Protein AF-A0A9D7N215-F1 (afdb_monomer)

Solvent-accessible surface area (backbone atoms only — not comparable to full-atom values): 15806 Å² total; per-residue (Å²): 91,61,71,66,62,48,63,51,68,64,82,89,88,63,66,49,68,76,40,53,44,75,62,45,45,44,68,99,59,4,58,21,45,31,43,17,38,24,50,20,43,46,44,44,84,49,88,86,60,74,68,81,84,36,25,45,40,53,56,34,46,49,20,70,30,60,50,66,66,48,17,76,64,36,67,49,45,64,68,40,67,54,65,39,75,81,64,33,51,72,66,51,25,53,41,12,25,51,48,51,50,54,35,23,62,38,93,95,48,71,68,85,64,41,74,56,85,84,77,49,46,36,60,46,34,56,32,28,69,73,54,74,35,67,71,54,36,55,37,56,58,56,52,47,55,53,50,60,63,65,66,55,83,81,62,57,64,45,82,46,70,39,60,45,71,79,88,71,67,81,54,67,72,55,49,46,70,70,34,74,64,36,42,81,77,43,79,47,73,56,97,78,33,29,38,37,36,31,34,35,70,92,54,89,31,34,38,38,39,38,33,27,68,68,29,29,83,48,24,67,70,41,9,44,49,43,23,33,52,49,44,56,48,49,53,50,43,52,29,39,35,54,46,51,30,74,72,35,75,87,44,68,77,54,88,70,43,76,70,54,31,52,52,36,53,63,64,42,44,67,50,31,61,78,68,71,51,63,62,65,50,72,40,78,70,132

Nearest PDB structures (foldseek):
  5w0b-assembly4_A  TM=3.104E-01  e=9.357E-02  Homo sapiens
  5w0o-assembly2_B  TM=4.212E-01  e=4.187E-01  Homo sapiens
  5z4m-assembly1_A  TM=4.130E-01  e=3.037E-01  Drosophila melanogaster
  5w0o-assembly1_A  TM=3.714E-01  e=2.729E-01  Homo sapiens
  5w0b-assembly4_B  TM=3.611E-01  e=2.729E-01  Homo sapiens

Sequence (286 aa):
MPAAWKRAFEGASRALIVADSKLVFRGPRGAARGEAAALAALCCGSPEGPLLGLDAAGALRRAGIEPAELAAGAPWYAELAARIPRFATRAELDAARAELEAGAGSPGLRWVGASARCVPERAFNAALERCQNKADAAWESVGGLVAETLVDPEPQRFEIRIDRQGGRRFYGERFEALLPGWELLRAREVGGRSEYLLRERASEREARIRLEPRAEAASFPVALASLVAKYLRELAMDTFNAWFGRLAPTVRPTAGYPEDGRRWLGEIAPALREREISLEKLVRQR

Mean predicted aligned error: 5.59 Å

Foldseek 3Di:
DPPLLCVLPDDDDALQDFFQLVVQLDDDQSLQNLQLLLLLQLPQPDPPDDLVFDFLQNLQVSQVHHLVVLCVLPVLSVCSGHRPPPRHDPVSNVRNNVSVCSSQPPPPHHRPHHHADDQALLNLQVLCVVVVDNQRSVVVRVLVVVLVVVVDPPALEAEAEEAAPDDDQDCQVVCCVSCVQKDFPDWDGPPQKIWTWIAGNVDRRIYIYIYHHSCSNVDRVRSSNSSNVVSSVVSSQVSNQVSLCVLPVPQDGAPCDPVRVVSSCVRSVVSCVVVVPDCSSPDRDD

pLDDT: mean 88.49, std 10.39, range [41.31, 98.19]

Secondary structure (DSSP, 8-state):
--HHHHHHT-SSS-SS--S-HHHHT-STTHHHHHHHHHHHHHHTT-TT--STT-BHHHHHHHTT--HHHHHHH-GGGTT---BS-SSS-HHHHHHHHHHHHHHHTSTT------------HHHHHHHHHHHSSHHHHHHHHHHHHHHHHHT-SS-SEEEEEEEPPTT----HHHHHHH-TTEEEEEEEEETTEEEEEEEETTSS-EEEEEEETTGGGT-HHHHHHHHHHHHHHHHHHHHHHHHHHHH-TTSPP----HHHHHHHHHHHHHHHHHTT--GGGTS---

Structure (mmCIF, N/CA/C/O backbone):
data_AF-A0A9D7N215-F1
#
_entry.id   AF-A0A9D7N215-F1
#
loop_
_atom_site.group_PDB
_atom_site.id
_atom_site.type_symbol
_atom_site.label_atom_id
_atom_site.label_alt_id
_atom_site.label_comp_id
_atom_site.label_asym_id
_atom_site.label_entity_id
_atom_site.label_seq_id
_atom_site.pdbx_PDB_ins_code
_atom_site.Cartn_x
_atom_site.Cartn_y
_atom_site.Cartn_z
_atom_site.occupancy
_atom_site.B_iso_or_equiv
_atom_site.auth_seq_id
_atom_site.auth_comp_id
_atom_site.auth_asym_id
_atom_site.auth_atom_id
_atom_site.pdbx_PDB_model_num
ATOM 1 N N . MET A 1 1 ? -5.759 14.245 14.400 1.00 52.09 1 MET A N 1
ATOM 2 C CA . MET A 1 1 ? -4.836 13.322 15.087 1.00 52.09 1 MET A CA 1
ATOM 3 C C . MET A 1 1 ? -5.285 13.172 16.536 1.00 52.09 1 MET A C 1
ATOM 5 O O . MET A 1 1 ? -5.600 14.207 17.118 1.00 52.09 1 MET A O 1
ATOM 9 N N . PRO A 1 2 ? -5.395 11.955 17.110 1.00 56.91 2 PRO A N 1
ATOM 10 C CA . PRO A 1 2 ? -5.665 11.800 18.543 1.00 56.91 2 PRO A CA 1
ATOM 11 C C . PRO A 1 2 ? -4.636 12.583 19.368 1.00 56.91 2 PRO A C 1
ATOM 13 O O . PRO A 1 2 ? -3.472 12.666 18.973 1.00 56.91 2 PRO A O 1
ATOM 16 N N . ALA A 1 3 ? -5.052 13.168 20.495 1.00 56.47 3 ALA A N 1
ATOM 17 C CA . ALA A 1 3 ? -4.185 1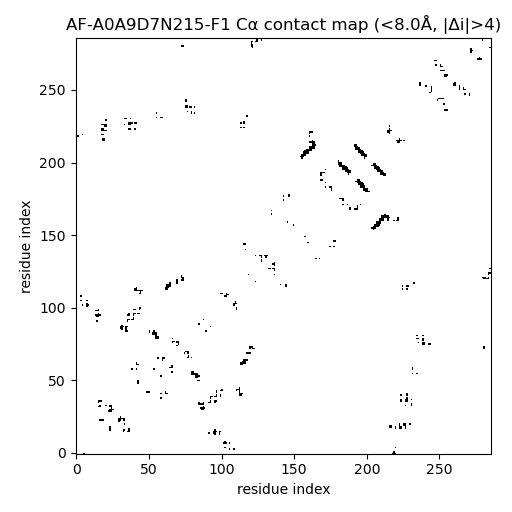4.032 21.303 1.00 56.47 3 ALA A CA 1
ATOM 18 C C . ALA A 1 3 ? -2.892 13.325 21.754 1.00 56.47 3 ALA A C 1
ATOM 20 O O . ALA A 1 3 ? -1.857 13.975 21.846 1.00 56.47 3 ALA A O 1
ATOM 21 N N . ALA A 1 4 ? -2.947 12.004 21.962 1.00 55.94 4 ALA A N 1
ATOM 22 C CA . ALA A 1 4 ? -1.793 11.177 22.306 1.00 55.94 4 ALA A CA 1
ATOM 23 C C . ALA A 1 4 ? -0.700 11.215 21.224 1.00 55.94 4 ALA A C 1
ATOM 25 O O . ALA A 1 4 ? 0.429 11.578 21.524 1.00 55.94 4 ALA A O 1
ATOM 26 N N . TRP A 1 5 ? -1.044 10.963 19.955 1.00 60.56 5 TRP A N 1
ATOM 27 C CA . TRP A 1 5 ? -0.092 11.021 18.835 1.00 60.56 5 TRP A CA 1
ATOM 28 C C . TRP A 1 5 ? 0.457 12.429 18.600 1.00 60.56 5 TRP A C 1
ATOM 30 O O . TRP A 1 5 ? 1.621 12.592 18.259 1.00 60.56 5 TRP A O 1
ATOM 40 N N . LYS A 1 6 ? -0.369 13.462 18.810 1.00 60.09 6 LYS A N 1
ATOM 41 C CA . LYS A 1 6 ? 0.087 14.850 18.683 1.00 60.09 6 LYS A CA 1
ATOM 42 C C . LYS A 1 6 ? 1.169 15.187 19.709 1.00 60.09 6 LYS A C 1
ATOM 44 O O . LYS A 1 6 ? 2.188 15.739 19.329 1.00 60.09 6 LYS A O 1
ATOM 49 N N . ARG A 1 7 ? 0.963 14.804 20.972 1.00 55.69 7 ARG A N 1
ATOM 50 C CA . ARG A 1 7 ? 1.928 15.038 22.057 1.00 55.69 7 ARG A CA 1
ATOM 51 C C . ARG A 1 7 ? 3.173 14.160 21.937 1.00 55.69 7 ARG A C 1
ATOM 53 O O . ARG A 1 7 ? 4.270 14.655 22.142 1.00 55.69 7 ARG A O 1
ATOM 60 N N . ALA A 1 8 ? 2.998 12.881 21.597 1.00 56.53 8 ALA A N 1
ATOM 61 C CA . ALA A 1 8 ? 4.098 11.924 21.453 1.00 56.53 8 ALA A CA 1
ATOM 62 C C . ALA A 1 8 ? 5.069 12.318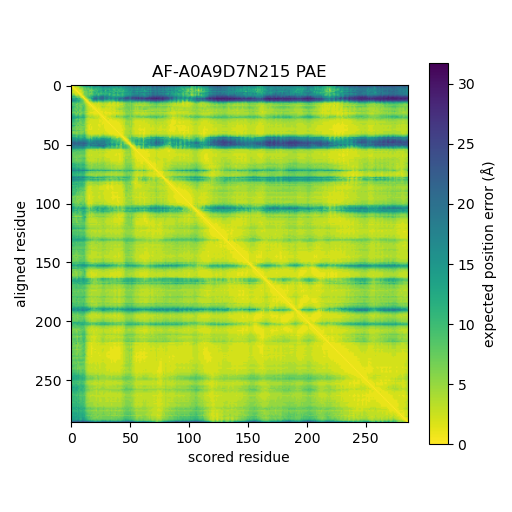 20.330 1.00 56.53 8 ALA A C 1
ATOM 64 O O . ALA A 1 8 ? 6.253 12.011 20.388 1.00 56.53 8 ALA A O 1
ATOM 65 N N . PHE A 1 9 ? 4.562 13.032 19.325 1.00 62.69 9 PHE A N 1
ATOM 66 C CA . PHE A 1 9 ? 5.317 13.499 18.178 1.00 62.69 9 PHE A CA 1
ATOM 67 C C . PHE A 1 9 ? 5.106 15.017 18.023 1.00 62.69 9 PHE A C 1
ATOM 69 O O . PHE A 1 9 ? 4.577 15.457 17.002 1.00 62.69 9 PHE A O 1
ATOM 76 N N . GLU A 1 10 ? 5.507 15.833 19.009 1.00 50.62 10 GLU A N 1
ATOM 77 C CA . GLU A 1 10 ? 5.623 17.311 18.965 1.00 50.62 10 GLU A CA 1
ATOM 78 C C . GLU A 1 10 ? 7.079 17.732 19.295 1.00 50.62 10 GLU A C 1
ATOM 80 O O . GLU A 1 10 ? 7.655 17.215 20.242 1.00 50.62 10 GLU A O 1
ATOM 85 N N . GLY A 1 11 ? 7.716 18.613 18.494 1.00 49.28 11 GLY A N 1
ATOM 86 C CA . GLY A 1 11 ? 9.142 18.995 18.650 1.00 49.28 11 GLY A CA 1
ATOM 87 C C . GLY A 1 11 ? 9.897 19.266 17.331 1.00 49.28 11 GLY A C 1
ATOM 88 O O . GLY A 1 11 ? 9.534 18.701 16.294 1.00 49.28 11 GLY A O 1
ATOM 89 N N . ALA A 1 12 ? 10.911 20.148 17.366 1.00 41.31 12 ALA A N 1
ATOM 90 C CA . ALA A 1 12 ? 11.733 20.570 16.223 1.00 41.31 12 ALA A CA 1
ATOM 91 C C . ALA A 1 12 ? 13.053 19.773 16.149 1.00 41.31 12 ALA A C 1
ATOM 93 O O . ALA A 1 12 ? 13.806 19.735 17.114 1.00 41.31 12 ALA A O 1
ATOM 94 N N . SER A 1 13 ? 13.318 19.194 14.972 1.00 51.91 13 SER A N 1
ATOM 95 C CA . SER A 1 13 ? 14.320 18.156 14.659 1.00 51.91 13 SER A CA 1
ATOM 96 C C . SER A 1 13 ? 13.898 16.742 15.066 1.00 51.91 13 SER A C 1
ATOM 98 O O . SER A 1 13 ? 14.164 16.290 16.174 1.00 51.91 13 SER A O 1
ATOM 100 N N . ARG A 1 14 ? 13.258 16.036 14.128 1.00 69.38 14 ARG A N 1
ATOM 101 C CA . ARG A 1 14 ? 12.882 14.624 14.272 1.00 69.38 14 ARG A CA 1
ATOM 102 C C . ARG A 1 14 ? 13.741 13.747 13.388 1.00 69.38 14 ARG A C 1
ATOM 104 O O . ARG A 1 14 ? 13.933 14.068 12.213 1.00 69.38 14 ARG A O 1
ATOM 111 N N . ALA A 1 15 ? 14.213 12.644 13.950 1.00 80.56 15 ALA A N 1
ATOM 112 C CA . ALA A 1 15 ? 14.792 11.550 13.190 1.00 80.56 15 ALA A CA 1
ATOM 113 C C . ALA A 1 15 ? 13.714 10.842 12.353 1.00 80.56 15 ALA A C 1
ATOM 115 O O . ALA A 1 15 ? 13.991 10.393 11.241 1.00 80.56 15 ALA A O 1
ATOM 116 N N . LEU A 1 16 ? 12.470 10.814 12.841 1.00 85.75 16 LEU A N 1
ATOM 117 C CA . LEU A 1 16 ? 11.317 10.268 12.139 1.00 85.75 16 LEU A CA 1
ATOM 118 C C . LEU A 1 16 ? 10.475 11.377 11.482 1.00 85.75 16 LEU A C 1
ATOM 120 O O . LEU A 1 16 ? 9.709 12.099 12.123 1.00 85.75 16 LEU A O 1
ATOM 124 N N . ILE A 1 17 ? 10.569 11.481 10.155 1.00 86.19 17 ILE A N 1
ATOM 125 C CA . ILE A 1 17 ? 9.767 12.428 9.369 1.00 86.19 17 ILE A CA 1
ATOM 126 C C . ILE A 1 17 ? 8.540 11.709 8.801 1.00 86.19 17 ILE A C 1
ATOM 128 O O . ILE A 1 17 ? 8.645 10.950 7.839 1.00 86.19 17 ILE A O 1
ATOM 132 N N . VAL A 1 18 ? 7.365 12.002 9.366 1.00 86.69 18 VAL A N 1
ATOM 133 C CA . VAL A 1 18 ? 6.071 11.456 8.924 1.00 86.69 18 VAL A CA 1
ATOM 134 C C . VAL A 1 18 ? 5.187 12.572 8.373 1.00 86.69 18 VAL A C 1
ATOM 136 O O . VAL A 1 18 ? 4.770 13.464 9.108 1.00 86.69 18 VAL A O 1
ATOM 139 N N . ALA A 1 19 ? 4.917 12.530 7.068 1.00 86.31 19 ALA A N 1
ATOM 140 C CA . ALA A 1 19 ? 4.065 13.478 6.348 1.00 86.31 19 ALA A CA 1
ATOM 141 C C . ALA A 1 19 ? 3.610 12.862 5.009 1.00 86.31 19 ALA A C 1
ATOM 143 O O . ALA A 1 19 ? 3.858 11.683 4.756 1.00 86.31 19 ALA A O 1
ATOM 144 N N . ASP A 1 20 ? 2.988 13.662 4.133 1.00 86.81 20 ASP A N 1
ATOM 145 C CA . ASP A 1 20 ? 2.691 13.271 2.747 1.00 86.81 20 ASP A CA 1
ATOM 146 C C . ASP A 1 20 ? 3.940 12.665 2.086 1.00 86.81 20 ASP A C 1
ATOM 148 O O . ASP A 1 20 ? 4.989 13.307 1.962 1.00 86.81 20 ASP A O 1
ATOM 152 N N . SER A 1 21 ? 3.821 11.416 1.638 1.00 88.12 21 SER A N 1
ATOM 153 C CA . SER A 1 21 ? 4.918 10.647 1.060 1.00 88.12 21 SER A CA 1
ATOM 154 C C . SER A 1 21 ? 5.482 11.279 -0.219 1.00 88.12 21 SER A C 1
ATOM 156 O O . SER A 1 21 ? 6.645 11.071 -0.573 1.00 88.12 21 SER A O 1
ATOM 158 N N . LYS A 1 22 ? 4.720 12.115 -0.929 1.00 86.81 22 LYS A N 1
ATOM 159 C CA . LYS A 1 22 ? 5.229 12.926 -2.046 1.00 86.81 22 LYS A CA 1
ATOM 160 C C . LYS A 1 22 ? 6.148 14.037 -1.567 1.00 86.81 22 LYS A C 1
ATOM 162 O O . LYS A 1 22 ? 7.080 14.359 -2.291 1.00 86.81 22 LYS A O 1
ATOM 167 N N . LEU A 1 23 ? 5.908 14.606 -0.390 1.00 87.12 23 LEU A N 1
ATOM 168 C CA . LEU A 1 23 ? 6.762 15.636 0.197 1.00 87.12 23 LEU A CA 1
ATOM 169 C C . LEU A 1 23 ? 7.996 15.024 0.857 1.00 87.12 23 LEU A C 1
ATOM 171 O O . LEU A 1 23 ? 9.099 15.517 0.641 1.00 87.12 23 LEU A O 1
ATOM 175 N N . VAL A 1 24 ? 7.832 13.921 1.593 1.00 88.81 24 VAL A N 1
ATOM 176 C CA . VAL A 1 24 ? 8.948 13.258 2.287 1.00 88.81 24 VAL A CA 1
ATOM 177 C C . VAL A 1 24 ? 9.991 12.739 1.301 1.00 88.81 24 VAL A C 1
ATOM 179 O O . VAL A 1 24 ? 11.177 12.957 1.514 1.00 88.81 24 VAL A O 1
ATOM 182 N N . PHE A 1 25 ? 9.566 12.132 0.190 1.00 90.19 25 PHE A N 1
ATOM 183 C CA . PHE A 1 25 ? 10.474 11.583 -0.825 1.00 90.19 25 PHE A CA 1
ATOM 184 C C . PHE A 1 25 ? 11.065 12.638 -1.781 1.00 90.19 25 PHE A C 1
ATOM 186 O O . PHE A 1 25 ? 11.789 12.277 -2.707 1.00 90.19 25 PHE A O 1
ATOM 193 N N . ARG A 1 26 ? 10.777 13.935 -1.604 1.00 87.88 26 ARG A N 1
ATOM 194 C CA . ARG A 1 26 ? 11.340 15.002 -2.451 1.00 87.88 26 ARG A CA 1
ATOM 195 C C . ARG A 1 26 ? 12.716 15.461 -1.970 1.00 87.88 26 ARG A C 1
ATOM 197 O O . ARG A 1 26 ? 13.005 15.516 -0.776 1.00 87.88 26 ARG A O 1
ATOM 204 N N . GLY A 1 27 ? 13.524 15.899 -2.933 1.00 87.88 27 GLY A N 1
ATOM 205 C CA . GLY A 1 27 ? 14.832 16.505 -2.699 1.00 87.88 27 GLY A CA 1
ATOM 206 C C . GLY A 1 27 ? 15.948 15.493 -2.407 1.00 87.88 27 GLY A C 1
ATOM 207 O O . GLY A 1 27 ? 15.699 14.289 -2.352 1.00 87.88 27 GLY A O 1
ATOM 208 N N . PRO A 1 28 ? 17.186 15.974 -2.190 1.00 86.06 28 PRO A N 1
ATOM 209 C CA . PRO A 1 28 ? 18.385 15.127 -2.155 1.00 86.06 28 PRO A CA 1
ATOM 210 C C . PRO A 1 28 ? 18.377 14.036 -1.077 1.00 86.06 28 PRO A C 1
ATOM 212 O O . PRO A 1 28 ? 18.979 12.986 -1.254 1.00 86.06 28 PRO A O 1
ATOM 215 N N . ARG A 1 29 ? 17.681 14.273 0.042 1.00 90.25 29 ARG A N 1
ATOM 216 C CA . ARG A 1 29 ? 17.558 13.321 1.162 1.00 90.25 29 ARG A CA 1
ATOM 217 C C . ARG A 1 29 ? 16.195 12.639 1.238 1.00 90.25 29 ARG A C 1
ATOM 219 O O . ARG A 1 29 ? 15.907 11.964 2.221 1.00 90.25 29 ARG A O 1
ATOM 226 N N . GLY A 1 30 ? 15.337 12.835 0.239 1.00 90.94 30 GLY A N 1
ATOM 227 C CA . GLY A 1 30 ? 13.957 12.372 0.305 1.00 90.94 30 GLY A CA 1
ATOM 228 C C . GLY A 1 30 ? 13.835 10.849 0.373 1.00 90.94 30 GLY A C 1
ATOM 229 O O . GLY A 1 30 ? 13.113 10.328 1.220 1.00 90.94 30 GLY A O 1
ATOM 230 N N . ALA A 1 31 ? 14.591 10.135 -0.466 1.00 92.81 31 ALA A N 1
ATOM 231 C CA . ALA A 1 31 ? 14.597 8.672 -0.483 1.00 92.81 31 ALA A CA 1
ATOM 232 C C . ALA A 1 31 ? 15.080 8.076 0.852 1.00 92.81 31 ALA A C 1
ATOM 234 O O . ALA A 1 31 ? 14.423 7.190 1.389 1.00 92.81 31 ALA A O 1
ATOM 235 N N . ALA A 1 32 ? 16.154 8.625 1.433 1.00 93.19 32 ALA A N 1
ATOM 236 C CA . ALA A 1 32 ? 16.669 8.205 2.739 1.00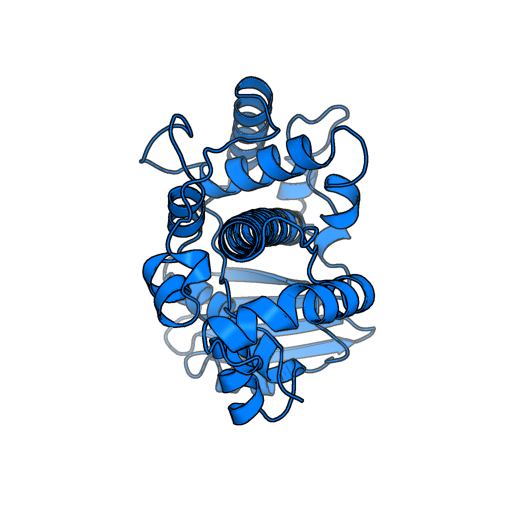 93.19 32 ALA A CA 1
ATOM 237 C C . ALA A 1 32 ? 15.643 8.419 3.864 1.00 93.19 32 ALA A C 1
ATOM 239 O O . ALA A 1 32 ? 15.404 7.523 4.666 1.00 93.19 32 ALA A O 1
ATOM 240 N N . ARG A 1 33 ? 14.972 9.580 3.894 1.00 93.69 33 ARG A N 1
ATOM 241 C CA . ARG A 1 33 ? 13.925 9.875 4.890 1.00 93.69 33 ARG A CA 1
ATOM 242 C C . ARG A 1 33 ? 12.733 8.928 4.772 1.00 93.69 33 ARG A C 1
ATOM 244 O O . ARG A 1 33 ? 12.249 8.424 5.780 1.00 93.69 33 ARG A O 1
ATOM 251 N N . GLY A 1 34 ? 12.263 8.703 3.545 1.00 93.56 34 GLY A N 1
ATOM 252 C CA . GLY A 1 34 ? 11.145 7.805 3.268 1.00 93.56 34 GLY A CA 1
ATOM 253 C C . GLY A 1 34 ? 11.459 6.355 3.631 1.00 93.56 34 GLY A C 1
ATOM 254 O O . GLY A 1 34 ? 10.644 5.700 4.275 1.00 93.56 34 GLY A O 1
ATOM 255 N N . GLU A 1 35 ? 12.655 5.883 3.275 1.00 94.19 35 GLU A N 1
ATOM 256 C CA . GLU A 1 35 ? 13.140 4.548 3.625 1.00 94.19 35 GLU A CA 1
ATOM 257 C C . GLU A 1 35 ? 13.294 4.367 5.138 1.00 94.19 35 GLU A C 1
ATOM 259 O O . GLU A 1 35 ? 12.787 3.388 5.678 1.00 94.19 35 GLU A O 1
ATOM 264 N N . ALA A 1 36 ? 13.919 5.319 5.840 1.00 92.81 36 ALA A N 1
ATOM 265 C CA . ALA A 1 36 ? 14.076 5.245 7.291 1.00 92.81 36 ALA A CA 1
ATOM 266 C C . ALA A 1 36 ? 12.717 5.150 8.003 1.00 92.81 36 ALA A C 1
ATOM 268 O O . ALA A 1 36 ? 12.538 4.297 8.870 1.00 92.81 36 ALA A O 1
ATOM 269 N N . ALA A 1 37 ? 11.737 5.969 7.603 1.00 93.31 37 ALA A N 1
ATOM 270 C CA . ALA A 1 37 ? 10.400 5.943 8.193 1.00 93.31 37 ALA A CA 1
ATOM 271 C C . ALA A 1 37 ? 9.637 4.642 7.889 1.00 93.31 37 ALA A C 1
ATOM 273 O O . ALA A 1 37 ? 9.017 4.071 8.787 1.00 93.31 37 ALA A O 1
ATOM 274 N N . ALA A 1 38 ? 9.690 4.154 6.645 1.00 94.62 38 ALA A N 1
ATOM 275 C CA . ALA A 1 38 ? 9.016 2.918 6.253 1.00 94.62 38 ALA A CA 1
ATOM 276 C C . ALA A 1 38 ? 9.613 1.689 6.954 1.00 94.62 38 ALA A C 1
ATOM 278 O O . ALA A 1 38 ? 8.878 0.871 7.503 1.00 94.62 38 ALA A O 1
ATOM 279 N N . LEU A 1 39 ? 10.943 1.578 6.987 1.00 92.69 39 LEU A N 1
ATOM 280 C CA . LEU A 1 39 ? 11.623 0.466 7.645 1.00 92.69 39 LEU A CA 1
ATOM 281 C C . LEU A 1 39 ? 11.488 0.523 9.170 1.00 92.69 39 LEU A C 1
ATOM 283 O O . LEU A 1 39 ? 11.319 -0.520 9.797 1.00 92.69 39 LEU A O 1
ATOM 287 N N . ALA A 1 40 ? 11.484 1.717 9.773 1.00 91.50 40 ALA A N 1
ATOM 288 C CA . ALA A 1 40 ? 11.155 1.867 11.189 1.00 91.50 40 ALA A CA 1
ATOM 289 C C . ALA A 1 40 ? 9.747 1.327 11.490 1.00 91.50 40 ALA A C 1
ATOM 291 O O . ALA A 1 40 ? 9.589 0.555 12.430 1.00 91.50 40 ALA A O 1
ATOM 292 N N . ALA A 1 41 ? 8.742 1.654 10.669 1.00 92.25 41 ALA A N 1
ATOM 293 C CA . ALA A 1 41 ? 7.373 1.163 10.848 1.00 92.25 41 ALA A CA 1
ATOM 294 C C . ALA A 1 41 ? 7.254 -0.366 10.731 1.00 92.25 41 ALA A C 1
ATOM 296 O O . ALA A 1 41 ? 6.542 -0.988 11.518 1.00 92.25 41 ALA A O 1
ATOM 297 N N . LEU A 1 42 ? 7.961 -0.965 9.767 1.00 91.19 42 LEU A N 1
ATOM 298 C CA . LEU A 1 42 ? 7.936 -2.409 9.508 1.00 91.19 42 LEU A CA 1
ATOM 299 C C . LEU A 1 42 ? 8.717 -3.229 10.543 1.00 91.19 42 LEU A C 1
ATOM 301 O O . LEU A 1 42 ? 8.430 -4.408 10.727 1.00 91.19 42 LEU A O 1
ATOM 305 N N . CYS A 1 43 ? 9.731 -2.648 11.189 1.00 84.56 43 CYS A N 1
ATOM 306 C CA . CYS A 1 43 ? 10.627 -3.386 12.088 1.00 84.56 43 CYS A CA 1
ATOM 307 C C . CYS A 1 43 ? 10.471 -3.035 13.568 1.00 84.56 43 CYS A C 1
ATOM 309 O O . CYS A 1 43 ? 10.926 -3.801 14.416 1.00 84.56 43 CYS A O 1
ATOM 311 N N . CYS A 1 44 ? 9.845 -1.906 13.902 1.00 84.25 44 CYS A N 1
ATOM 312 C CA . CYS A 1 44 ? 9.547 -1.550 15.286 1.00 84.25 44 CYS A CA 1
ATOM 313 C C . CYS A 1 44 ? 8.657 -2.623 15.929 1.00 84.25 44 CYS A C 1
ATOM 315 O O . CYS A 1 44 ? 7.609 -2.973 15.387 1.00 84.25 44 CYS A O 1
ATOM 317 N N . GLY A 1 45 ? 9.092 -3.153 17.075 1.00 69.25 45 GLY A N 1
ATOM 318 C CA . GLY A 1 45 ? 8.378 -4.202 17.806 1.00 69.25 45 GLY A CA 1
ATOM 319 C C . GLY A 1 45 ? 8.487 -5.613 17.214 1.00 69.25 45 GLY A C 1
ATOM 320 O O . GLY A 1 45 ? 7.884 -6.529 17.768 1.00 69.25 45 GLY A O 1
ATOM 321 N N . SER A 1 46 ? 9.252 -5.821 16.134 1.00 68.31 46 SER A N 1
ATOM 322 C CA . SER A 1 46 ? 9.457 -7.167 15.592 1.00 68.31 46 SER A CA 1
ATOM 323 C C . SER A 1 46 ? 10.462 -7.974 16.436 1.00 68.31 46 SER A C 1
ATOM 325 O O . SER A 1 46 ? 11.567 -7.483 16.691 1.00 68.31 46 SER A O 1
ATOM 327 N N . PRO A 1 47 ? 10.139 -9.225 16.824 1.00 58.88 47 PRO A N 1
ATOM 328 C CA . PRO A 1 47 ? 11.061 -10.107 17.544 1.00 58.88 47 PRO A CA 1
ATOM 329 C C . PRO A 1 47 ? 12.220 -10.609 16.671 1.00 58.88 47 PRO A C 1
ATOM 331 O O . PRO A 1 47 ? 13.243 -11.046 17.188 1.00 58.88 47 PRO A O 1
ATOM 334 N N . GLU A 1 48 ? 12.093 -10.529 15.348 1.00 58.31 48 GLU A N 1
ATOM 335 C CA . GLU A 1 48 ? 13.052 -11.081 14.383 1.00 58.31 48 GLU A CA 1
ATOM 336 C C . GLU A 1 48 ? 14.301 -10.195 14.153 1.00 58.31 48 GLU A C 1
ATOM 338 O O . GLU A 1 48 ? 15.047 -10.385 13.193 1.00 58.31 48 GLU A O 1
ATOM 343 N N . GLY A 1 49 ? 14.574 -9.250 15.056 1.00 56.62 49 GLY A N 1
ATOM 344 C CA . GLY A 1 49 ? 15.858 -8.554 15.133 1.00 56.62 49 GLY A CA 1
ATOM 345 C C . GLY A 1 49 ? 16.052 -7.382 14.153 1.00 56.62 49 GLY A C 1
ATOM 346 O O . GLY A 1 49 ? 15.140 -6.980 13.428 1.00 56.62 49 GLY A O 1
ATOM 347 N N . PRO A 1 50 ? 17.243 -6.750 14.181 1.00 59.75 50 PRO A N 1
ATOM 348 C CA . PRO A 1 50 ? 17.531 -5.539 13.418 1.00 59.75 50 PRO A CA 1
ATOM 349 C C . PRO A 1 50 ? 17.647 -5.802 11.911 1.00 59.75 50 PRO A C 1
ATOM 351 O O . PRO A 1 50 ? 18.003 -6.888 11.475 1.00 59.75 50 PRO A O 1
ATOM 354 N N . LEU A 1 51 ? 17.471 -4.738 11.123 1.00 62.69 51 LEU A N 1
ATOM 355 C CA . LEU A 1 51 ? 17.498 -4.686 9.650 1.00 62.69 51 LEU A CA 1
ATOM 356 C C . LEU A 1 51 ? 18.794 -5.157 8.955 1.00 62.69 51 LEU A C 1
ATOM 358 O O . LEU A 1 51 ? 18.911 -5.040 7.736 1.00 62.69 51 LEU A O 1
ATOM 362 N N . LEU A 1 52 ? 19.790 -5.654 9.694 1.00 55.47 52 LEU A N 1
ATOM 363 C CA . LEU A 1 52 ? 21.067 -6.064 9.117 1.00 55.47 52 LEU A CA 1
ATOM 364 C C . LEU A 1 52 ? 20.856 -7.285 8.209 1.00 55.47 52 LEU A C 1
ATOM 366 O O . LEU A 1 52 ? 20.563 -8.374 8.689 1.00 55.47 52 LEU A O 1
ATOM 370 N N . GLY A 1 53 ? 21.021 -7.094 6.899 1.00 66.06 53 GLY A N 1
ATOM 371 C CA . GLY A 1 53 ? 20.856 -8.165 5.915 1.00 66.06 53 GLY A CA 1
ATOM 372 C C . GLY A 1 53 ? 19.428 -8.355 5.401 1.00 66.06 53 GLY A C 1
ATOM 373 O O . GLY A 1 53 ? 19.186 -9.348 4.721 1.00 66.06 53 GLY A O 1
ATOM 374 N N . LEU A 1 54 ? 18.502 -7.425 5.677 1.00 78.94 54 LEU A N 1
ATOM 375 C CA . LEU A 1 54 ? 17.189 -7.446 5.034 1.00 78.94 54 LEU A CA 1
ATOM 376 C C . LEU A 1 54 ? 17.335 -7.119 3.536 1.00 78.94 54 LEU A C 1
ATOM 378 O O . LEU A 1 54 ? 18.085 -6.224 3.138 1.00 78.94 54 LEU A O 1
ATOM 382 N N . ASP A 1 55 ? 16.608 -7.850 2.703 1.00 89.19 55 ASP A N 1
ATOM 383 C CA . ASP A 1 55 ? 16.413 -7.555 1.288 1.00 89.19 55 ASP A CA 1
ATOM 384 C C . ASP A 1 55 ? 14.971 -7.082 1.034 1.00 89.19 55 ASP A C 1
ATOM 386 O O . ASP A 1 55 ? 14.127 -7.042 1.937 1.00 89.19 55 ASP A O 1
ATOM 390 N N . ALA A 1 56 ? 14.675 -6.683 -0.202 1.00 90.62 56 ALA A N 1
ATOM 391 C CA . ALA A 1 56 ? 13.334 -6.241 -0.574 1.00 90.62 56 ALA A CA 1
ATOM 392 C C . ALA A 1 56 ? 12.260 -7.310 -0.285 1.00 90.62 56 ALA A C 1
ATOM 394 O O . ALA A 1 56 ? 11.166 -6.967 0.168 1.00 90.62 56 ALA A O 1
ATOM 395 N N . ALA A 1 57 ? 12.575 -8.595 -0.475 1.00 91.25 57 ALA A N 1
ATOM 396 C CA . ALA A 1 57 ? 11.690 -9.708 -0.138 1.00 91.25 57 ALA A CA 1
ATOM 397 C C . ALA A 1 57 ? 11.378 -9.763 1.367 1.00 91.25 57 ALA A C 1
ATOM 399 O O . ALA A 1 57 ? 10.224 -9.934 1.756 1.00 91.25 57 ALA A O 1
ATOM 400 N N . GLY A 1 58 ? 12.378 -9.576 2.226 1.00 90.50 58 GLY A N 1
ATOM 401 C CA . GLY A 1 58 ? 12.206 -9.503 3.672 1.00 90.50 58 GLY A CA 1
ATOM 402 C C . GLY A 1 58 ? 11.342 -8.321 4.120 1.00 90.50 58 GLY A C 1
ATOM 403 O O . GLY A 1 58 ? 10.497 -8.486 5.000 1.00 90.50 58 GLY A O 1
ATOM 404 N N . ALA A 1 59 ? 11.485 -7.146 3.494 1.00 91.38 59 ALA A N 1
ATOM 405 C CA . ALA A 1 59 ? 10.611 -6.000 3.775 1.00 91.38 59 ALA A CA 1
ATOM 406 C C . ALA A 1 59 ? 9.151 -6.250 3.370 1.00 91.38 59 ALA A C 1
ATOM 408 O O . ALA A 1 59 ? 8.240 -5.824 4.077 1.00 91.38 59 ALA A O 1
ATOM 409 N N . LEU A 1 60 ? 8.918 -6.963 2.266 1.00 92.06 60 LEU A N 1
ATOM 410 C CA . LEU A 1 60 ? 7.573 -7.368 1.856 1.00 92.06 60 LEU A CA 1
ATOM 411 C C . LEU A 1 60 ? 6.955 -8.356 2.851 1.00 92.06 60 LEU A C 1
ATOM 413 O O . LEU A 1 60 ? 5.839 -8.116 3.306 1.00 92.06 60 LEU A O 1
ATOM 417 N N . ARG A 1 61 ? 7.698 -9.384 3.285 1.00 91.56 61 ARG A N 1
ATOM 418 C CA . ARG A 1 61 ? 7.215 -10.338 4.302 1.00 91.56 61 ARG A CA 1
ATOM 419 C C . ARG A 1 61 ? 6.872 -9.655 5.622 1.00 91.56 61 ARG A C 1
ATOM 421 O O . ARG A 1 61 ? 5.831 -9.929 6.205 1.00 91.56 61 ARG A O 1
ATOM 428 N N . ARG A 1 62 ? 7.692 -8.690 6.055 1.00 90.25 62 ARG A N 1
ATOM 429 C CA . ARG A 1 62 ? 7.408 -7.836 7.226 1.00 90.25 62 ARG A CA 1
ATOM 430 C C . ARG A 1 62 ? 6.093 -7.072 7.106 1.00 90.25 62 ARG A C 1
ATOM 432 O O . ARG A 1 62 ? 5.449 -6.825 8.116 1.00 90.25 62 ARG A O 1
ATOM 439 N N . ALA A 1 63 ? 5.713 -6.697 5.889 1.00 92.00 63 ALA A N 1
ATOM 440 C CA . ALA A 1 63 ? 4.449 -6.034 5.604 1.00 92.00 63 ALA A CA 1
ATOM 441 C C . ALA A 1 63 ? 3.275 -7.017 5.422 1.00 92.00 63 ALA A C 1
ATOM 443 O O . ALA A 1 63 ? 2.169 -6.569 5.125 1.00 92.00 63 ALA A O 1
ATOM 444 N N . GLY A 1 64 ? 3.497 -8.328 5.576 1.00 91.25 64 GLY A N 1
ATOM 445 C CA . GLY A 1 64 ? 2.495 -9.370 5.338 1.00 91.25 64 GLY A CA 1
ATOM 446 C C . GLY A 1 64 ? 2.292 -9.714 3.860 1.00 91.25 64 GLY A C 1
ATOM 447 O O . GLY A 1 64 ? 1.222 -10.182 3.491 1.00 91.25 64 GLY A O 1
ATOM 448 N N . I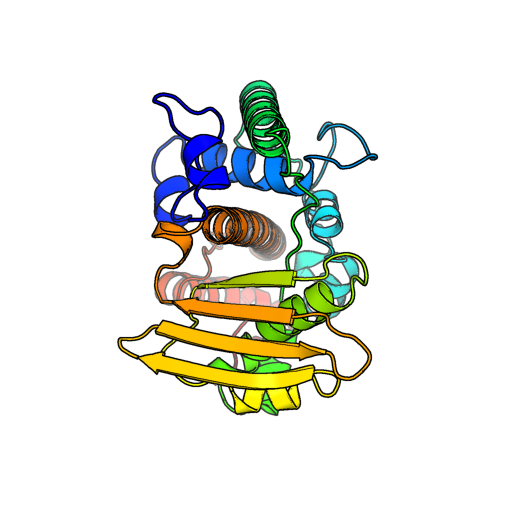LE A 1 65 ? 3.282 -9.447 3.002 1.00 91.81 65 ILE A N 1
ATOM 449 C CA . ILE A 1 65 ? 3.218 -9.732 1.564 1.00 91.81 65 ILE A CA 1
ATOM 450 C C . ILE A 1 65 ? 4.194 -10.855 1.232 1.00 91.81 65 ILE A C 1
ATOM 452 O O . ILE A 1 65 ? 5.405 -10.683 1.378 1.00 91.81 65 ILE A O 1
ATOM 456 N N . GLU A 1 66 ? 3.683 -11.966 0.706 1.00 91.44 66 GLU A N 1
ATOM 457 C CA . GLU A 1 66 ? 4.524 -13.072 0.256 1.00 91.44 66 GLU A CA 1
ATOM 458 C C . GLU A 1 66 ? 5.084 -12.817 -1.156 1.00 91.44 66 GLU A C 1
ATOM 460 O O . GLU A 1 66 ? 4.324 -12.740 -2.127 1.00 91.44 66 GLU A O 1
ATOM 465 N N . PRO A 1 67 ? 6.420 -12.720 -1.331 1.00 90.31 67 PRO A N 1
ATOM 466 C CA . PRO A 1 67 ? 7.026 -12.459 -2.640 1.00 90.31 67 PRO A CA 1
ATOM 467 C C . PRO A 1 67 ? 6.651 -13.490 -3.712 1.00 90.31 67 PRO A C 1
ATOM 469 O O . PRO A 1 67 ? 6.530 -13.148 -4.888 1.00 90.31 67 PRO A O 1
ATOM 472 N N . ALA A 1 68 ? 6.438 -14.748 -3.311 1.00 88.69 68 ALA A N 1
ATOM 473 C CA . ALA A 1 68 ? 6.033 -15.816 -4.219 1.00 88.69 68 ALA A CA 1
ATOM 474 C C . ALA A 1 68 ? 4.646 -15.564 -4.836 1.00 88.69 68 ALA A C 1
ATOM 476 O O . ALA A 1 68 ? 4.442 -15.853 -6.015 1.00 88.69 68 ALA A O 1
ATOM 477 N N . GLU A 1 69 ? 3.715 -14.972 -4.082 1.00 88.00 69 GLU A N 1
ATOM 478 C CA . GLU A 1 69 ? 2.379 -14.627 -4.580 1.00 88.00 69 GLU A CA 1
ATOM 479 C C . GLU A 1 69 ? 2.443 -13.493 -5.608 1.00 88.00 69 GLU A C 1
ATOM 481 O O . GLU A 1 69 ? 1.771 -13.551 -6.640 1.00 88.00 69 GLU A O 1
ATOM 486 N N . LEU A 1 70 ? 3.311 -12.498 -5.381 1.00 87.88 70 LEU A N 1
ATOM 487 C CA . LEU A 1 70 ? 3.574 -11.452 -6.374 1.00 87.88 70 LEU A CA 1
ATOM 488 C C . LEU A 1 70 ? 4.167 -12.049 -7.656 1.00 87.88 70 LEU A C 1
ATOM 490 O O . LEU A 1 70 ? 3.715 -11.733 -8.758 1.00 87.88 70 LEU A O 1
ATOM 494 N N . ALA A 1 71 ? 5.148 -12.942 -7.511 1.00 89.19 71 ALA A N 1
ATOM 495 C CA . ALA A 1 71 ? 5.844 -13.566 -8.629 1.00 89.19 71 ALA A CA 1
ATOM 496 C C . ALA A 1 71 ? 4.946 -14.497 -9.463 1.00 89.19 71 ALA A C 1
ATOM 498 O O . ALA A 1 71 ? 5.112 -14.568 -10.682 1.00 89.19 71 ALA A O 1
ATOM 499 N N . ALA A 1 72 ? 3.966 -15.169 -8.843 1.00 85.12 72 ALA A N 1
ATOM 500 C CA . ALA A 1 72 ? 3.060 -16.104 -9.516 1.00 85.12 72 ALA A CA 1
ATOM 501 C C . ALA A 1 72 ? 2.270 -15.455 -10.670 1.00 85.12 72 ALA A C 1
ATOM 503 O O . ALA A 1 72 ? 2.006 -16.089 -11.694 1.00 85.12 72 ALA A O 1
ATOM 504 N N . GLY A 1 73 ? 1.906 -14.176 -10.525 1.00 76.75 73 GLY A N 1
ATOM 505 C CA . GLY A 1 73 ? 1.220 -13.399 -11.563 1.00 76.75 73 GLY A CA 1
ATOM 506 C C . GLY A 1 73 ? 2.140 -12.530 -12.424 1.00 76.75 73 GLY A C 1
ATOM 507 O O . GLY A 1 73 ? 1.730 -12.117 -13.511 1.00 76.75 73 GLY A O 1
ATOM 508 N N . ALA A 1 74 ? 3.351 -12.256 -11.942 1.00 88.25 74 ALA A N 1
ATOM 509 C CA . ALA A 1 74 ? 4.262 -11.249 -12.468 1.00 88.25 74 ALA A CA 1
ATOM 510 C C . ALA A 1 74 ? 5.727 -11.674 -12.211 1.00 88.25 74 ALA A C 1
ATOM 512 O O . ALA A 1 74 ? 6.309 -11.324 -11.181 1.00 88.25 74 ALA A O 1
ATOM 513 N N . PRO A 1 75 ? 6.359 -12.426 -13.136 1.00 89.50 75 PRO A N 1
ATOM 514 C CA . PRO A 1 75 ? 7.662 -13.062 -12.902 1.00 89.50 75 PRO A CA 1
ATOM 515 C C . PRO A 1 75 ? 8.806 -12.067 -12.661 1.00 89.50 75 PRO A C 1
ATOM 517 O O . PRO A 1 75 ? 9.830 -12.432 -12.089 1.00 89.50 75 PRO A O 1
ATOM 520 N N . TRP A 1 76 ? 8.637 -10.799 -13.042 1.00 90.88 76 TRP A N 1
ATOM 521 C CA . TRP A 1 76 ? 9.596 -9.737 -12.737 1.00 90.88 76 TRP A CA 1
ATOM 522 C C . TRP A 1 76 ? 9.714 -9.414 -11.244 1.00 90.88 76 TRP A C 1
ATOM 524 O O . TRP A 1 76 ? 10.660 -8.736 -10.864 1.00 90.88 76 TRP A O 1
ATOM 534 N N . TYR A 1 77 ? 8.821 -9.916 -10.387 1.00 91.12 77 TYR A N 1
ATOM 535 C CA . TYR A 1 77 ? 8.955 -9.814 -8.931 1.00 91.12 77 TYR A CA 1
ATOM 536 C C . TYR A 1 77 ? 9.616 -11.040 -8.281 1.00 91.12 77 TYR A C 1
ATOM 538 O O . TYR A 1 77 ? 9.756 -11.072 -7.064 1.00 91.12 77 TYR A O 1
ATOM 546 N N . ALA A 1 78 ? 10.059 -12.040 -9.054 1.00 86.00 78 ALA A N 1
ATOM 547 C CA . ALA A 1 78 ? 10.669 -13.256 -8.500 1.00 86.00 78 ALA A CA 1
ATOM 548 C C . ALA A 1 78 ? 12.014 -13.007 -7.788 1.00 86.00 78 ALA A C 1
ATOM 550 O O . ALA A 1 78 ? 12.389 -13.758 -6.892 1.00 86.00 78 ALA A O 1
ATOM 551 N N . GLU A 1 79 ? 12.734 -11.946 -8.161 1.00 81.94 79 GLU A N 1
ATOM 552 C CA . GLU A 1 79 ? 14.088 -11.651 -7.676 1.00 81.94 79 GLU A CA 1
ATOM 553 C C . GLU A 1 79 ? 14.142 -10.340 -6.876 1.00 81.94 79 GLU A C 1
ATOM 555 O O . GLU A 1 79 ? 14.912 -9.426 -7.178 1.00 81.94 79 GLU A O 1
ATOM 560 N N . LEU A 1 80 ? 13.330 -10.246 -5.821 1.00 81.62 80 LEU A N 1
ATOM 561 C CA . LEU A 1 80 ? 13.322 -9.143 -4.847 1.00 81.62 80 LEU A CA 1
ATOM 562 C C . LEU A 1 80 ? 14.564 -9.163 -3.921 1.00 81.62 80 LEU A C 1
ATOM 564 O O . LEU A 1 80 ? 14.455 -9.135 -2.698 1.00 81.62 80 LEU A O 1
ATOM 568 N N . ALA A 1 81 ? 15.759 -9.210 -4.511 1.00 80.50 81 ALA A N 1
ATOM 569 C CA . ALA A 1 81 ? 17.037 -9.408 -3.820 1.00 80.50 81 ALA A CA 1
ATOM 570 C C . ALA A 1 81 ? 17.796 -8.101 -3.520 1.00 80.50 81 ALA A C 1
ATOM 572 O O . ALA A 1 81 ? 18.928 -8.129 -3.032 1.00 80.50 81 ALA A O 1
ATOM 573 N N . ALA A 1 82 ? 17.212 -6.940 -3.843 1.00 84.44 82 ALA A N 1
ATOM 574 C CA . ALA A 1 82 ? 17.843 -5.655 -3.567 1.00 84.44 82 ALA A CA 1
ATOM 575 C C . ALA A 1 82 ? 18.104 -5.521 -2.060 1.00 84.44 82 ALA A C 1
ATOM 577 O O . ALA A 1 82 ? 17.169 -5.561 -1.260 1.00 84.44 82 ALA A O 1
ATOM 578 N N . ARG A 1 83 ? 19.377 -5.360 -1.682 1.00 89.50 83 ARG A N 1
ATOM 579 C CA . ARG A 1 83 ? 19.764 -5.119 -0.288 1.00 89.50 83 ARG A CA 1
ATOM 580 C C . ARG A 1 83 ? 19.207 -3.781 0.179 1.00 89.50 83 ARG A C 1
ATOM 582 O O . ARG A 1 83 ? 19.302 -2.792 -0.550 1.00 89.50 83 ARG A O 1
ATOM 589 N N . ILE A 1 84 ? 18.675 -3.758 1.394 1.00 90.06 84 ILE A N 1
ATOM 590 C CA . ILE A 1 84 ? 18.142 -2.563 2.050 1.00 90.06 84 ILE A CA 1
ATOM 591 C C . ILE A 1 84 ? 18.769 -2.409 3.452 1.00 90.06 84 ILE A C 1
ATOM 593 O O . ILE A 1 84 ? 19.199 -3.402 4.042 1.00 90.06 84 ILE A O 1
ATOM 597 N N . PRO A 1 85 ? 18.854 -1.184 4.005 1.00 91.44 85 PRO A N 1
ATOM 598 C CA . PRO A 1 85 ? 18.487 0.088 3.379 1.00 91.44 85 PRO A CA 1
ATOM 599 C C . PRO A 1 85 ? 19.419 0.465 2.213 1.00 91.44 85 PRO A C 1
ATOM 601 O O . PRO A 1 85 ? 20.600 0.124 2.208 1.00 91.44 85 PRO A O 1
ATOM 604 N N . ARG A 1 86 ? 18.875 1.153 1.205 1.00 90.06 86 ARG A N 1
ATOM 605 C CA . ARG A 1 86 ? 19.598 1.613 0.003 1.00 90.06 86 ARG A CA 1
ATOM 606 C C . ARG A 1 86 ? 20.106 3.044 0.107 1.00 90.06 86 ARG A C 1
ATOM 608 O O . ARG A 1 86 ? 21.096 3.395 -0.528 1.00 90.06 86 ARG A O 1
ATOM 615 N N . PHE A 1 87 ? 19.383 3.875 0.841 1.00 92.62 87 PHE A N 1
ATOM 616 C CA . PHE A 1 87 ? 19.554 5.320 0.907 1.00 92.62 87 PHE A CA 1
ATOM 617 C C . PHE A 1 87 ? 19.774 5.796 2.341 1.00 92.62 87 PHE A C 1
ATOM 619 O O . PHE A 1 87 ? 20.593 6.685 2.562 1.00 92.62 87 PHE A O 1
ATOM 626 N N . ALA A 1 88 ? 19.038 5.236 3.302 1.00 91.88 88 ALA A N 1
ATOM 627 C CA . ALA A 1 88 ? 19.188 5.555 4.712 1.00 91.88 88 ALA A CA 1
ATOM 628 C C . ALA A 1 88 ? 20.430 4.874 5.294 1.00 91.88 88 ALA A C 1
ATOM 630 O O . ALA A 1 88 ? 20.696 3.694 5.064 1.00 91.88 88 ALA A O 1
ATOM 631 N N . THR A 1 89 ? 21.175 5.607 6.110 1.00 90.62 89 THR A N 1
ATOM 632 C CA . THR A 1 89 ? 22.223 5.020 6.942 1.00 90.62 89 THR A CA 1
ATOM 633 C C . THR A 1 89 ? 21.609 4.223 8.091 1.00 90.62 89 THR A C 1
ATOM 635 O O . THR A 1 89 ? 20.483 4.472 8.531 1.00 90.62 89 THR A O 1
ATOM 638 N N . ARG A 1 90 ? 22.389 3.291 8.649 1.00 86.50 90 ARG A N 1
ATOM 639 C CA . ARG A 1 90 ? 21.980 2.548 9.846 1.00 86.50 90 ARG A CA 1
ATOM 640 C C . ARG A 1 90 ? 21.625 3.479 11.014 1.00 86.50 90 ARG A C 1
ATOM 642 O O . ARG A 1 90 ? 20.645 3.226 11.702 1.00 86.50 90 ARG A O 1
ATOM 649 N N . ALA A 1 91 ? 22.385 4.559 11.193 1.00 88.69 91 ALA A N 1
ATOM 650 C CA . ALA A 1 91 ? 22.151 5.535 12.253 1.00 88.69 91 ALA A CA 1
ATOM 651 C C . ALA A 1 91 ? 20.826 6.296 12.074 1.00 88.69 91 ALA A C 1
ATOM 653 O O . ALA A 1 91 ? 20.088 6.459 13.040 1.00 88.69 91 ALA A O 1
ATOM 654 N N . GLU A 1 92 ? 20.492 6.726 10.851 1.00 90.25 92 GLU A N 1
ATOM 655 C CA . GLU A 1 92 ? 19.213 7.400 10.562 1.00 90.25 92 GLU A CA 1
ATOM 656 C C . GLU A 1 92 ? 18.016 6.488 10.844 1.00 90.25 92 GLU A C 1
ATOM 658 O O . GLU A 1 92 ? 17.020 6.913 11.424 1.00 90.25 92 GLU A O 1
ATOM 663 N N . LEU A 1 93 ? 18.135 5.218 10.472 1.00 88.56 93 LEU A N 1
ATOM 664 C CA . LEU A 1 93 ? 17.119 4.204 10.707 1.00 88.56 93 LEU A CA 1
ATOM 665 C C . LEU A 1 93 ? 16.956 3.856 12.193 1.00 88.56 93 LEU A C 1
ATOM 667 O O . LEU A 1 93 ? 15.830 3.794 12.683 1.00 88.56 93 LEU A O 1
ATOM 671 N N . ASP A 1 94 ? 18.058 3.644 12.918 1.00 87.44 94 ASP A N 1
ATOM 672 C CA . ASP A 1 94 ? 18.010 3.390 14.361 1.00 87.44 94 ASP A CA 1
ATOM 673 C C . ASP A 1 94 ? 17.404 4.584 15.105 1.00 87.44 94 ASP A C 1
ATOM 675 O O . ASP A 1 94 ? 16.584 4.386 15.998 1.00 87.44 94 ASP A O 1
ATOM 679 N N . ALA A 1 95 ? 17.729 5.814 14.697 1.00 88.94 95 ALA A N 1
ATOM 680 C CA . ALA A 1 95 ? 17.137 7.017 15.268 1.00 88.94 95 ALA A CA 1
ATOM 681 C C . ALA A 1 95 ? 15.632 7.130 14.958 1.00 88.94 95 ALA A C 1
ATOM 683 O O . ALA A 1 95 ? 14.844 7.421 15.856 1.00 88.94 95 ALA A O 1
ATOM 684 N N . ALA A 1 96 ? 15.208 6.845 13.721 1.00 89.88 96 ALA A N 1
ATOM 685 C CA . ALA A 1 96 ? 13.792 6.831 13.344 1.00 89.88 96 ALA A CA 1
ATOM 686 C C . ALA A 1 96 ? 12.997 5.756 14.108 1.00 89.88 96 ALA A C 1
ATOM 688 O O . ALA A 1 96 ? 11.872 6.007 14.543 1.00 89.88 96 ALA A O 1
ATOM 689 N N . ARG A 1 97 ? 13.591 4.572 14.307 1.00 87.88 97 ARG A N 1
ATOM 690 C CA . ARG A 1 97 ? 13.006 3.492 15.108 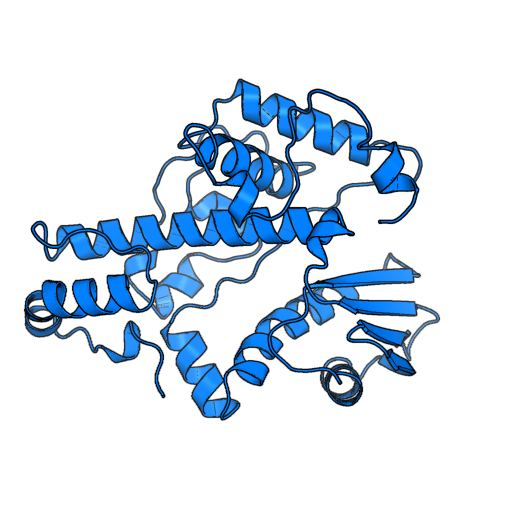1.00 87.88 97 ARG A CA 1
ATOM 691 C C . ARG A 1 97 ? 12.909 3.878 16.578 1.00 87.88 97 ARG A C 1
ATOM 693 O O . ARG A 1 97 ? 11.834 3.736 17.143 1.00 87.88 97 ARG A O 1
ATOM 700 N N . ALA A 1 98 ? 13.980 4.404 17.167 1.00 86.75 98 ALA A N 1
ATOM 701 C CA . ALA A 1 98 ? 13.981 4.844 18.559 1.00 86.75 98 ALA A CA 1
ATOM 702 C C . ALA A 1 98 ? 12.929 5.936 18.804 1.00 86.75 98 ALA A C 1
ATOM 704 O O . ALA A 1 98 ? 12.248 5.915 19.823 1.00 86.75 98 ALA A O 1
ATOM 705 N N . GLU A 1 99 ? 12.741 6.859 17.858 1.00 87.75 99 GLU A N 1
ATOM 706 C CA . GLU A 1 99 ? 11.687 7.872 17.951 1.00 87.75 99 GLU A CA 1
ATOM 707 C C . GLU A 1 99 ? 10.279 7.262 17.831 1.00 87.75 99 GLU A C 1
ATOM 709 O O . GLU A 1 99 ? 9.384 7.636 18.591 1.00 87.75 99 GLU A O 1
ATOM 714 N N . LEU A 1 100 ? 10.073 6.293 16.929 1.00 87.94 100 LEU A N 1
ATOM 715 C CA . LEU A 1 100 ? 8.805 5.564 16.829 1.00 87.94 100 LEU A CA 1
ATOM 716 C C . LEU A 1 100 ? 8.507 4.771 18.110 1.00 87.94 100 LEU A C 1
ATOM 718 O O . LEU A 1 100 ? 7.379 4.819 18.591 1.00 87.94 100 LEU A O 1
ATOM 722 N N . GLU A 1 101 ? 9.503 4.081 18.668 1.00 84.12 101 GLU A N 1
ATOM 723 C CA . GLU A 1 101 ? 9.420 3.319 19.920 1.00 84.12 101 GLU A CA 1
ATOM 724 C C . GLU A 1 101 ? 9.158 4.233 21.119 1.00 84.12 101 GLU A C 1
ATOM 726 O O . GLU A 1 101 ? 8.283 3.936 21.926 1.00 84.12 101 GLU A O 1
ATOM 731 N N . ALA A 1 102 ? 9.846 5.372 21.219 1.00 82.81 102 ALA A N 1
ATOM 732 C CA . ALA A 1 102 ? 9.632 6.347 22.286 1.00 82.81 102 ALA A CA 1
ATOM 733 C C . ALA A 1 102 ? 8.230 6.964 22.212 1.00 82.81 102 ALA A C 1
ATOM 735 O O . ALA A 1 102 ? 7.529 7.050 23.222 1.00 82.81 102 ALA A O 1
ATOM 736 N N . GLY A 1 103 ? 7.782 7.339 21.009 1.00 79.31 103 GLY A N 1
ATOM 737 C CA . GLY A 1 103 ? 6.423 7.825 20.799 1.00 79.31 103 GLY A CA 1
ATOM 738 C C . GLY A 1 103 ? 5.389 6.756 21.154 1.00 79.31 103 GLY A C 1
ATOM 739 O O . GLY A 1 103 ? 4.447 7.035 21.896 1.00 79.31 103 GLY A O 1
ATOM 740 N N . ALA A 1 104 ? 5.614 5.519 20.702 1.00 73.19 104 ALA A N 1
ATOM 741 C CA . ALA A 1 104 ? 4.806 4.347 21.021 1.00 73.19 104 ALA A CA 1
ATOM 742 C C . ALA A 1 104 ? 4.878 3.915 22.492 1.00 73.19 104 ALA A C 1
ATOM 744 O O . ALA A 1 104 ? 3.967 3.235 22.931 1.00 73.19 104 ALA A O 1
ATOM 745 N N . GLY A 1 105 ? 5.910 4.301 23.242 1.00 66.12 105 GLY A N 1
ATOM 746 C CA . GLY A 1 105 ? 6.086 4.020 24.669 1.00 66.12 105 GLY A CA 1
ATOM 747 C C . GLY A 1 105 ? 5.408 5.034 25.595 1.00 66.12 105 GLY A C 1
ATOM 748 O O . GLY A 1 105 ? 5.498 4.909 26.816 1.00 66.12 105 GLY A O 1
ATOM 749 N N . SER A 1 106 ? 4.717 6.038 25.041 1.00 74.88 106 SER A N 1
ATOM 750 C CA . SER A 1 106 ? 3.851 6.926 25.827 1.00 74.88 106 SER A CA 1
ATOM 751 C C . SER A 1 106 ? 2.764 6.108 26.547 1.00 74.88 106 SER A C 1
ATOM 753 O O . SER A 1 106 ? 2.205 5.199 25.932 1.00 74.88 106 SER A O 1
ATOM 755 N N . PRO A 1 107 ? 2.402 6.419 27.811 1.00 77.94 107 PRO A N 1
ATOM 756 C CA . PRO A 1 107 ? 1.420 5.636 28.560 1.00 77.94 107 PRO A CA 1
ATOM 757 C C . PRO A 1 107 ? 0.114 5.418 27.783 1.00 77.94 107 PRO A C 1
ATOM 759 O O . PRO A 1 107 ? -0.547 6.375 27.374 1.00 77.94 107 PRO A O 1
ATOM 762 N N . GLY A 1 108 ? -0.250 4.149 27.583 1.00 75.56 108 GLY A N 1
ATOM 763 C CA . GLY A 1 108 ? -1.459 3.744 26.859 1.00 75.56 108 GLY A CA 1
ATOM 764 C C . GLY A 1 108 ? -1.329 3.706 25.333 1.00 75.56 108 GLY A C 1
ATOM 765 O O . GLY A 1 108 ? -2.327 3.457 24.658 1.00 75.56 108 GLY A O 1
ATOM 766 N N . LEU A 1 109 ? -0.135 3.934 24.779 1.00 82.56 109 LEU A N 1
ATOM 767 C CA . LEU A 1 109 ? 0.165 3.692 23.373 1.00 82.56 109 LEU A CA 1
ATOM 768 C C . LEU A 1 109 ? 1.047 2.447 23.241 1.00 82.56 109 LEU A C 1
ATOM 770 O O . LEU A 1 109 ? 1.799 2.101 24.146 1.00 82.56 109 LEU A O 1
ATOM 774 N N . ARG A 1 110 ? 0.905 1.742 22.120 1.00 83.25 110 ARG A N 1
ATOM 775 C CA . ARG A 1 110 ? 1.811 0.674 21.700 1.00 83.25 110 ARG A CA 1
ATOM 776 C C . ARG A 1 110 ? 1.775 0.597 20.184 1.00 83.25 110 ARG A C 1
ATOM 778 O O . ARG A 1 110 ? 0.697 0.584 19.592 1.00 83.25 110 ARG A O 1
ATOM 785 N N . TRP A 1 111 ? 2.943 0.547 19.557 1.00 85.94 111 TRP A N 1
ATOM 786 C CA . TRP A 1 111 ? 3.044 0.221 18.141 1.00 85.94 111 TRP A CA 1
ATOM 787 C C . TRP A 1 111 ? 2.937 -1.293 17.984 1.00 85.94 111 TRP A C 1
ATOM 789 O O . TRP A 1 111 ? 3.654 -2.033 18.655 1.00 85.94 111 TRP A O 1
ATOM 799 N N . VAL A 1 112 ? 2.007 -1.744 17.144 1.00 85.25 112 VAL A N 1
ATOM 800 C CA . VAL A 1 112 ? 1.768 -3.178 16.906 1.00 85.25 112 VAL A CA 1
ATOM 801 C C . VAL A 1 112 ? 2.440 -3.641 15.615 1.00 85.25 112 VAL A C 1
ATOM 803 O O . VAL A 1 112 ? 2.907 -4.770 15.544 1.00 85.25 112 VAL A O 1
ATOM 806 N N . GLY A 1 113 ? 2.532 -2.767 14.613 1.00 88.12 113 GLY A N 1
ATOM 807 C CA . GLY A 1 113 ? 3.167 -3.070 13.337 1.00 88.12 113 GLY A CA 1
ATOM 808 C C . GLY A 1 113 ? 2.575 -2.258 12.191 1.00 88.12 113 GLY A C 1
ATOM 809 O O . GLY A 1 113 ? 1.648 -1.466 12.374 1.00 88.12 113 GLY A O 1
ATOM 810 N N . ALA A 1 114 ? 3.113 -2.487 10.997 1.00 91.62 114 ALA A N 1
ATOM 811 C CA . ALA A 1 114 ? 2.546 -2.022 9.740 1.00 91.62 114 ALA A CA 1
ATOM 812 C C . ALA A 1 114 ? 2.409 -3.201 8.779 1.00 91.62 114 ALA A C 1
ATOM 814 O O . ALA A 1 114 ? 3.342 -3.982 8.614 1.00 91.62 114 ALA A O 1
ATOM 815 N N . SER A 1 115 ? 1.266 -3.277 8.110 1.00 92.12 115 SER A N 1
ATOM 816 C CA . SER A 1 115 ? 1.021 -4.197 7.007 1.00 92.12 115 SER A CA 1
ATOM 817 C C . SER A 1 115 ? 0.691 -3.422 5.737 1.00 92.12 115 SER A C 1
ATOM 819 O O . SER A 1 115 ? 0.332 -2.239 5.766 1.00 92.12 115 SER A O 1
ATOM 821 N N . ALA A 1 116 ? 0.841 -4.083 4.598 1.00 94.50 116 ALA A N 1
ATOM 822 C CA . ALA A 1 116 ? 0.473 -3.545 3.304 1.00 94.50 116 ALA A CA 1
ATOM 823 C C . ALA A 1 116 ? -0.053 -4.664 2.406 1.00 94.50 116 ALA A C 1
ATOM 825 O O . ALA A 1 116 ? 0.245 -5.835 2.602 1.00 94.50 116 ALA A O 1
ATOM 826 N N . ARG A 1 117 ? -0.789 -4.282 1.363 1.00 93.44 117 ARG A N 1
ATOM 827 C CA . ARG A 1 117 ? -1.072 -5.162 0.228 1.00 93.44 117 ARG A CA 1
ATOM 828 C C . ARG A 1 117 ? -0.409 -4.603 -1.017 1.00 93.44 117 ARG A C 1
ATOM 830 O O . ARG A 1 117 ? -0.554 -3.417 -1.318 1.00 93.44 117 ARG A O 1
ATOM 837 N N . CYS A 1 118 ? 0.283 -5.462 -1.753 1.00 92.50 118 CYS A N 1
ATOM 838 C CA . CYS A 1 118 ? 0.758 -5.162 -3.096 1.00 92.50 118 CYS A CA 1
ATOM 839 C C . CYS A 1 118 ? -0.106 -5.937 -4.091 1.00 92.50 118 CYS A C 1
ATOM 841 O O . CYS A 1 118 ? -0.312 -7.136 -3.929 1.00 92.50 118 CYS A O 1
ATOM 843 N N . VAL A 1 119 ? -0.641 -5.241 -5.092 1.00 92.06 119 VAL A N 1
ATOM 844 C CA . VAL A 1 119 ? -1.505 -5.836 -6.115 1.00 92.06 119 VAL A CA 1
ATOM 845 C C . VAL A 1 119 ? -0.763 -5.780 -7.449 1.00 92.06 119 VAL A C 1
ATOM 847 O O . VAL A 1 119 ? -0.675 -4.693 -8.027 1.00 92.06 119 VAL A O 1
ATOM 850 N N . PRO A 1 120 ? -0.224 -6.912 -7.937 1.00 91.31 120 PRO A N 1
ATOM 851 C CA . PRO A 1 120 ? 0.385 -6.989 -9.259 1.00 91.31 120 PRO A CA 1
ATOM 852 C C . PRO A 1 120 ? -0.604 -6.621 -10.362 1.00 91.31 120 PRO A C 1
ATOM 854 O O . PRO A 1 120 ? -1.820 -6.769 -10.217 1.00 91.31 120 PRO A O 1
ATOM 857 N N . GLU A 1 121 ? -0.077 -6.211 -11.507 1.00 91.25 121 GLU A N 1
ATOM 858 C CA . GLU A 1 121 ? -0.839 -5.697 -12.642 1.00 91.25 121 GLU A CA 1
ATOM 859 C C . GLU A 1 121 ? -1.918 -6.681 -13.107 1.00 91.25 121 GLU A C 1
ATOM 861 O O . GLU A 1 121 ? -3.074 -6.299 -13.291 1.00 91.25 121 GLU A O 1
ATOM 866 N N . ARG A 1 122 ? -1.576 -7.972 -13.213 1.00 88.62 122 ARG A N 1
ATOM 867 C CA . ARG A 1 122 ? -2.524 -9.026 -13.597 1.00 88.62 122 ARG A CA 1
ATOM 868 C C . ARG A 1 122 ? -3.652 -9.208 -12.579 1.00 88.62 122 ARG A C 1
ATOM 870 O O . ARG A 1 122 ? -4.806 -9.350 -12.973 1.00 88.62 122 ARG A O 1
ATOM 877 N N . ALA A 1 123 ? -3.331 -9.198 -11.285 1.00 90.38 123 ALA A N 1
ATOM 878 C CA . ALA A 1 123 ? -4.337 -9.307 -10.228 1.00 90.38 123 ALA A CA 1
ATOM 879 C C . ALA A 1 123 ? -5.268 -8.086 -10.237 1.00 90.38 123 ALA A C 1
ATOM 881 O O . ALA A 1 123 ? -6.480 -8.222 -10.071 1.00 90.38 123 ALA A O 1
ATOM 882 N N . PHE A 1 124 ? -4.715 -6.902 -10.514 1.00 92.50 124 PHE A N 1
ATOM 883 C CA . PHE A 1 124 ? -5.502 -5.687 -10.666 1.00 92.50 124 PHE A CA 1
ATOM 884 C C . PHE A 1 124 ? -6.420 -5.736 -11.895 1.00 92.50 124 PHE A C 1
ATOM 886 O O . PHE A 1 124 ? -7.571 -5.320 -11.804 1.00 92.50 124 PHE A O 1
ATOM 893 N N . ASN A 1 125 ? -5.954 -6.284 -13.021 1.00 92.75 125 ASN A N 1
ATOM 894 C CA . ASN A 1 125 ? -6.779 -6.490 -14.216 1.00 92.75 125 ASN A CA 1
ATOM 895 C C . ASN A 1 125 ? -7.939 -7.458 -13.954 1.00 92.75 125 ASN A C 1
ATOM 897 O O . ASN A 1 125 ? -9.079 -7.122 -14.255 1.00 92.75 125 ASN A O 1
ATOM 901 N N . ALA A 1 126 ? -7.688 -8.584 -13.282 1.00 91.81 126 ALA A N 1
ATOM 902 C CA . ALA A 1 126 ? -8.752 -9.510 -12.888 1.00 91.81 126 ALA A CA 1
ATOM 903 C C . ALA A 1 126 ? -9.780 -8.857 -11.938 1.00 91.81 126 ALA A C 1
ATOM 905 O O . ALA A 1 126 ? -10.984 -9.093 -12.046 1.00 91.81 126 ALA A O 1
ATOM 906 N N . ALA A 1 127 ? -9.325 -8.003 -11.014 1.00 92.44 127 ALA A N 1
ATOM 907 C CA . ALA A 1 127 ? -10.219 -7.229 -10.152 1.00 92.44 127 ALA A CA 1
ATOM 908 C C . ALA A 1 127 ? -11.035 -6.190 -10.942 1.00 92.44 127 ALA A C 1
ATOM 910 O O . ALA A 1 127 ? -12.214 -5.995 -10.659 1.00 92.44 127 ALA A O 1
ATOM 911 N N . LEU A 1 128 ? -10.444 -5.540 -11.949 1.00 93.31 128 LEU A N 1
ATOM 912 C CA . LEU A 1 128 ? -11.161 -4.622 -12.840 1.00 93.31 128 LEU A CA 1
ATOM 913 C C . LEU A 1 128 ? -12.234 -5.335 -13.661 1.00 93.31 128 LEU A C 1
ATOM 915 O O . LEU A 1 128 ? -13.347 -4.823 -13.742 1.00 93.31 128 LEU A O 1
ATOM 919 N N . GLU A 1 129 ? -11.928 -6.507 -14.215 1.00 93.31 129 GLU A N 1
ATOM 920 C CA . GLU A 1 129 ? -12.893 -7.333 -14.948 1.00 93.31 129 GLU A CA 1
ATOM 921 C C . GLU A 1 129 ? -14.061 -7.757 -14.051 1.00 93.31 129 GLU A C 1
ATOM 923 O O . GLU A 1 129 ? -15.215 -7.682 -14.459 1.00 93.31 129 GLU A O 1
ATOM 928 N N . ARG A 1 130 ? -13.805 -8.139 -12.795 1.00 93.75 130 ARG A N 1
ATOM 929 C CA . ARG A 1 130 ? -14.879 -8.489 -11.851 1.00 93.75 130 ARG A CA 1
ATOM 930 C C . ARG A 1 130 ? -15.718 -7.275 -11.441 1.00 93.75 130 ARG A C 1
ATOM 932 O O . ARG A 1 130 ? -16.943 -7.340 -11.441 1.00 93.75 130 ARG A O 1
ATOM 939 N N . CYS A 1 131 ? -15.068 -6.176 -11.066 1.00 90.62 131 CYS A N 1
ATOM 940 C CA . CYS A 1 131 ? -15.724 -5.008 -10.471 1.00 90.62 131 CYS A CA 1
ATOM 941 C C . CYS A 1 131 ? -16.280 -4.017 -11.501 1.00 90.62 131 CYS A C 1
ATOM 943 O O . CYS A 1 131 ? -16.999 -3.086 -11.132 1.00 90.62 131 CYS A O 1
ATOM 945 N N . GLN A 1 132 ? -15.896 -4.156 -12.772 1.00 88.69 132 GLN A N 1
ATOM 946 C CA . GLN A 1 132 ? -16.270 -3.283 -13.891 1.00 88.69 132 GLN A CA 1
ATOM 947 C C . GLN A 1 132 ? -15.856 -1.807 -13.719 1.00 88.69 132 GLN A C 1
ATOM 949 O O . GLN A 1 132 ? -16.206 -0.952 -14.530 1.00 88.69 132 GLN A O 1
ATOM 954 N N . ASN A 1 133 ? -15.115 -1.459 -12.658 1.00 90.06 133 ASN A N 1
ATOM 955 C CA . ASN A 1 133 ? -14.581 -0.119 -12.449 1.00 90.06 133 ASN A CA 1
ATOM 956 C C . ASN A 1 133 ? -13.382 -0.096 -11.486 1.00 90.06 133 ASN A C 1
ATOM 958 O O . ASN A 1 133 ? -13.251 -0.906 -10.567 1.00 90.06 133 ASN A O 1
ATOM 962 N N . LYS A 1 134 ? -12.526 0.919 -11.660 1.00 90.25 134 LYS A N 1
ATOM 963 C CA . LYS A 1 134 ? -11.307 1.117 -10.859 1.00 90.25 134 LYS A CA 1
ATOM 964 C C . LYS A 1 134 ? -11.583 1.350 -9.374 1.00 90.25 134 LYS A C 1
ATOM 966 O O . LYS A 1 134 ? -10.779 0.938 -8.543 1.00 90.25 134 LYS A O 1
ATOM 971 N N . ALA A 1 135 ? -12.644 2.085 -9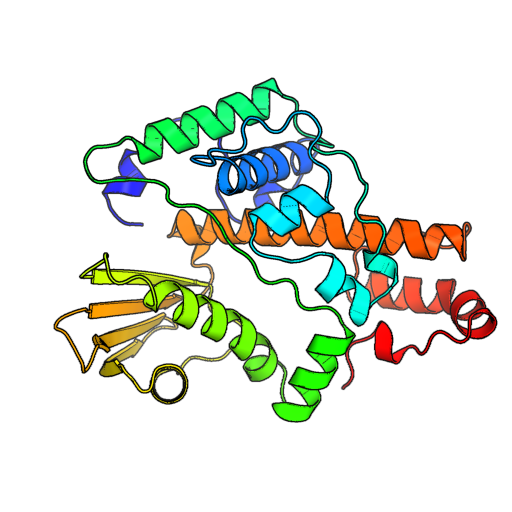.046 1.00 90.62 135 ALA A N 1
ATOM 972 C CA . ALA A 1 135 ? -12.896 2.484 -7.666 1.00 90.62 135 ALA A CA 1
ATOM 973 C C . ALA A 1 135 ? -13.219 1.268 -6.794 1.00 90.62 135 ALA A C 1
ATOM 975 O O . ALA A 1 135 ? -12.733 1.190 -5.671 1.00 90.62 135 ALA A O 1
ATOM 976 N N . ASP A 1 136 ? -13.983 0.315 -7.324 1.00 91.06 136 ASP A N 1
ATOM 977 C CA . ASP A 1 136 ? -14.319 -0.917 -6.616 1.00 91.06 136 ASP A CA 1
ATOM 978 C C . ASP A 1 136 ? -13.160 -1.925 -6.621 1.00 91.06 136 ASP A C 1
ATOM 980 O O . ASP A 1 136 ? -12.854 -2.472 -5.567 1.00 91.06 136 ASP A O 1
ATOM 984 N N . ALA A 1 137 ? -12.409 -2.059 -7.723 1.00 92.12 137 ALA A N 1
ATOM 985 C CA . ALA A 1 137 ? -11.187 -2.876 -7.739 1.00 92.12 137 ALA A CA 1
ATOM 986 C C . ALA A 1 137 ? -10.139 -2.404 -6.707 1.00 92.12 137 ALA A C 1
ATOM 988 O O . ALA A 1 137 ? -9.511 -3.207 -6.022 1.00 92.12 137 ALA A O 1
ATOM 989 N N . ALA A 1 138 ? -9.960 -1.087 -6.550 1.00 91.62 138 ALA A N 1
ATOM 990 C CA . ALA A 1 138 ? -9.082 -0.537 -5.514 1.00 91.62 138 ALA A CA 1
ATOM 991 C C . ALA A 1 138 ? -9.658 -0.732 -4.099 1.00 91.62 138 ALA A C 1
ATOM 993 O O . ALA A 1 138 ? -8.912 -0.999 -3.152 1.00 91.62 138 ALA A O 1
ATOM 994 N N . TRP A 1 139 ? -10.984 -0.626 -3.957 1.00 92.69 139 TRP A N 1
ATOM 995 C CA . TRP A 1 139 ? -11.669 -0.811 -2.682 1.00 92.69 139 TRP A CA 1
ATOM 996 C C . TRP A 1 139 ? -11.504 -2.222 -2.123 1.00 92.69 139 TRP A C 1
ATOM 998 O O . TRP A 1 139 ? -11.323 -2.343 -0.918 1.00 92.69 139 TRP A O 1
ATOM 1008 N N . GLU A 1 140 ? -11.493 -3.268 -2.951 1.00 91.88 140 GLU A N 1
ATOM 1009 C CA . GLU A 1 140 ? -11.289 -4.647 -2.476 1.00 91.88 140 GLU A CA 1
ATOM 1010 C C . GLU A 1 140 ? -10.013 -4.799 -1.630 1.00 91.88 140 GLU A C 1
ATOM 1012 O O . GLU A 1 140 ? -10.009 -5.500 -0.620 1.00 91.88 140 GLU A O 1
ATOM 1017 N N . SER A 1 141 ? -8.938 -4.087 -1.988 1.00 92.25 141 SER A N 1
ATOM 1018 C CA . SER A 1 141 ? -7.682 -4.124 -1.228 1.00 92.25 141 SER A CA 1
ATOM 1019 C C . SER A 1 141 ? -7.772 -3.363 0.095 1.00 92.25 141 SER A C 1
ATOM 1021 O O . SER A 1 141 ? -7.328 -3.863 1.125 1.00 92.25 141 SER A O 1
ATOM 1023 N N . VAL A 1 142 ? -8.360 -2.163 0.083 1.00 93.94 142 VAL A N 1
ATOM 1024 C CA . VAL A 1 142 ? -8.520 -1.344 1.298 1.00 93.94 142 VAL A CA 1
ATOM 1025 C C . VAL A 1 142 ? -9.512 -1.980 2.263 1.00 93.94 142 VAL A C 1
ATOM 1027 O O . VAL A 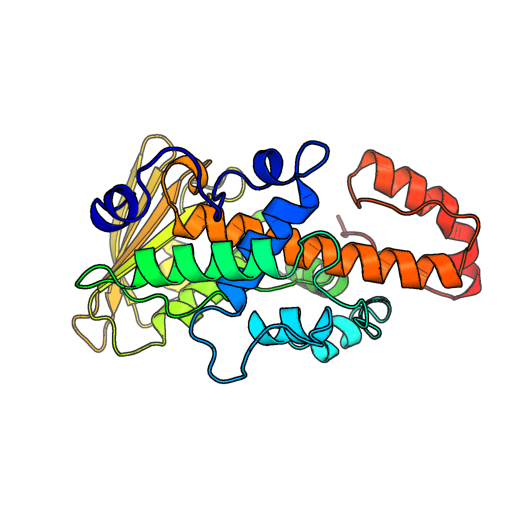1 142 ? -9.230 -2.083 3.451 1.00 93.94 142 VAL A O 1
ATOM 1030 N N . GLY A 1 143 ? -10.663 -2.415 1.755 1.00 94.75 143 GLY A N 1
ATOM 1031 C CA . GLY A 1 143 ? -11.683 -3.113 2.525 1.00 94.75 143 GLY A CA 1
ATOM 1032 C C . GLY A 1 143 ? -11.134 -4.399 3.131 1.00 94.75 143 GLY A C 1
ATOM 1033 O O . GLY A 1 143 ? -11.345 -4.655 4.310 1.00 94.75 143 GLY A O 1
ATOM 1034 N N . GLY A 1 144 ? -10.341 -5.154 2.372 1.00 94.62 144 GLY A N 1
ATOM 1035 C CA . GLY A 1 144 ? -9.656 -6.331 2.889 1.00 94.62 144 GLY A CA 1
ATOM 1036 C C . GLY A 1 144 ? -8.753 -6.039 4.096 1.00 94.62 144 GLY A C 1
ATOM 1037 O O . GLY A 1 144 ? -8.886 -6.705 5.116 1.00 94.62 144 GLY A O 1
ATOM 1038 N N . LEU A 1 145 ? -7.921 -4.991 4.031 1.00 94.50 145 LEU A N 1
ATOM 1039 C CA . LEU A 1 145 ? -7.096 -4.551 5.171 1.00 94.50 145 LEU A CA 1
ATOM 1040 C C . LEU A 1 145 ? -7.943 -4.112 6.380 1.00 94.50 145 LEU A C 1
ATOM 1042 O O . LEU A 1 145 ? -7.574 -4.360 7.528 1.00 94.50 145 LEU A O 1
ATOM 1046 N N . VAL A 1 146 ? -9.090 -3.464 6.138 1.00 95.38 146 VAL A N 1
ATOM 1047 C CA . VAL A 1 146 ? -10.043 -3.105 7.202 1.00 95.38 146 VAL A CA 1
ATOM 1048 C C . VAL A 1 146 ? -10.603 -4.361 7.865 1.00 95.38 146 VAL A C 1
ATOM 1050 O O . VAL A 1 146 ? -10.612 -4.437 9.090 1.00 95.38 146 VAL A O 1
ATOM 1053 N N . ALA A 1 147 ? -11.049 -5.340 7.077 1.00 95.50 147 ALA A N 1
ATOM 1054 C CA . ALA A 1 147 ? -11.600 -6.588 7.590 1.00 95.50 147 ALA A CA 1
ATOM 1055 C C . ALA A 1 147 ? -10.560 -7.363 8.408 1.00 95.50 147 ALA A C 1
ATOM 1057 O O . ALA A 1 147 ? -10.851 -7.734 9.539 1.00 95.50 147 ALA A O 1
ATOM 1058 N N . GLU A 1 148 ? -9.337 -7.515 7.891 1.00 93.00 148 GLU A N 1
ATOM 1059 C CA . GLU A 1 148 ? -8.212 -8.150 8.596 1.00 93.00 148 GLU A CA 1
ATOM 1060 C C . GLU A 1 148 ? -7.906 -7.472 9.935 1.00 93.00 148 GLU A C 1
ATOM 1062 O O . GLU A 1 148 ? -7.711 -8.149 10.939 1.00 93.00 148 GLU A O 1
ATOM 1067 N N . THR A 1 149 ? -7.933 -6.135 9.976 1.00 91.69 149 THR A N 1
ATOM 1068 C CA . THR A 1 149 ? -7.711 -5.374 11.218 1.00 91.69 149 THR A CA 1
ATOM 1069 C C . THR A 1 149 ? -8.774 -5.684 12.277 1.00 91.69 149 THR A C 1
ATOM 1071 O O . THR A 1 149 ? -8.477 -5.698 13.469 1.00 91.69 149 THR A O 1
ATOM 1074 N N . LEU A 1 150 ? -10.019 -5.927 11.862 1.00 93.88 150 LEU A N 1
ATOM 1075 C CA . LEU A 1 150 ? -11.143 -6.173 12.769 1.00 93.88 150 LEU A CA 1
ATOM 1076 C C . LEU A 1 150 ? -11.226 -7.626 13.269 1.00 93.88 150 LEU A C 1
ATOM 1078 O O . LEU A 1 150 ? -12.019 -7.896 14.176 1.00 93.88 150 LEU A O 1
ATOM 1082 N N . VAL A 1 151 ? -10.407 -8.540 12.729 1.00 90.75 151 VAL A N 1
ATOM 1083 C CA . VAL A 1 151 ? -10.310 -9.939 13.194 1.00 90.75 151 VAL A CA 1
ATOM 1084 C C . VAL A 1 151 ? -9.694 -10.034 14.595 1.00 90.75 151 VAL A C 1
ATOM 1086 O O . VAL A 1 151 ? -10.041 -10.947 15.339 1.00 90.75 151 VAL A O 1
ATOM 1089 N N . ASP A 1 152 ? -8.817 -9.100 14.977 1.00 85.38 152 ASP A N 1
ATOM 1090 C CA . ASP A 1 152 ? -8.165 -9.092 16.294 1.00 85.38 152 ASP A CA 1
ATOM 1091 C C . ASP A 1 152 ? -9.201 -8.953 17.429 1.00 85.38 152 ASP A C 1
ATOM 1093 O O . ASP A 1 152 ? -9.866 -7.917 17.503 1.00 85.38 152 ASP A O 1
ATOM 1097 N N . PRO A 1 153 ? -9.352 -9.939 18.334 1.00 83.12 153 PRO A N 1
ATOM 1098 C CA . PRO A 1 153 ? -10.379 -9.902 19.373 1.00 83.12 153 PRO A CA 1
ATOM 1099 C C . PRO A 1 153 ? -10.099 -8.887 20.496 1.00 83.12 153 PRO A C 1
ATOM 1101 O O . PRO A 1 153 ? -11.005 -8.594 21.280 1.00 83.12 153 PRO A O 1
ATOM 1104 N N . GLU A 1 154 ? -8.877 -8.357 20.613 1.00 81.81 154 GLU A N 1
ATOM 1105 C CA . GLU A 1 154 ? -8.432 -7.671 21.831 1.00 81.81 154 GLU A CA 1
ATOM 1106 C C . GLU A 1 154 ? -8.699 -6.155 21.899 1.00 81.81 154 GLU A C 1
ATOM 1108 O O . GLU A 1 154 ? -8.861 -5.639 23.011 1.00 81.81 154 GLU A O 1
ATOM 1113 N N . PRO A 1 155 ? -8.886 -5.395 20.802 1.00 88.81 155 PRO A N 1
ATOM 1114 C CA . PRO A 1 155 ? -9.466 -4.066 20.924 1.00 88.81 155 PRO A CA 1
ATOM 1115 C C . PRO A 1 155 ? -10.987 -4.156 21.067 1.00 88.81 155 PRO A C 1
ATOM 1117 O O . PRO A 1 155 ? -11.702 -4.616 20.176 1.00 88.81 155 PRO A O 1
ATOM 1120 N N . GLN A 1 156 ? -11.506 -3.609 22.170 1.00 93.00 156 GLN A N 1
ATOM 1121 C CA . GLN A 1 156 ? -12.947 -3.375 22.315 1.00 93.00 156 GLN A CA 1
ATOM 1122 C C . GLN A 1 156 ? -13.446 -2.211 21.449 1.00 93.00 156 GLN A C 1
ATOM 1124 O O . GLN A 1 156 ? -14.634 -2.092 21.159 1.00 93.00 156 GLN A O 1
ATOM 1129 N N . ARG A 1 157 ? -12.541 -1.310 21.051 1.00 95.00 157 ARG A N 1
ATOM 1130 C CA . ARG A 1 157 ? -12.857 -0.112 20.271 1.00 95.00 157 ARG A CA 1
ATOM 1131 C C . ARG A 1 157 ? -11.781 0.129 19.221 1.00 95.00 157 ARG A C 1
ATOM 1133 O O . ARG A 1 157 ? -10.612 0.280 19.566 1.00 95.00 157 ARG A O 1
ATOM 1140 N N . PHE A 1 158 ? -12.191 0.255 17.966 1.00 95.69 158 PHE A N 1
ATOM 1141 C CA . PHE A 1 158 ? -11.325 0.580 16.838 1.00 95.69 158 PHE A CA 1
ATOM 1142 C C . PHE A 1 158 ? -11.559 2.014 16.369 1.00 95.69 158 PHE A C 1
ATOM 1144 O O . PHE A 1 158 ? -12.698 2.460 16.214 1.00 95.69 158 PHE A O 1
ATOM 1151 N N . GLU A 1 159 ? -10.474 2.725 16.068 1.00 95.06 159 GLU A N 1
ATOM 1152 C CA . GLU A 1 159 ? -10.515 3.949 15.268 1.00 95.06 159 GLU A CA 1
ATOM 1153 C C . GLU A 1 159 ? -9.693 3.737 13.996 1.00 95.06 159 GLU A C 1
ATOM 1155 O O . GLU A 1 159 ? -8.465 3.779 14.017 1.00 95.06 159 GLU A O 1
ATOM 1160 N N . ILE A 1 160 ? -10.385 3.532 12.878 1.00 95.88 160 ILE A N 1
ATOM 1161 C CA . ILE A 1 160 ? -9.777 3.308 11.568 1.00 95.88 160 ILE A CA 1
ATOM 1162 C C . ILE A 1 160 ? -9.873 4.603 10.767 1.00 95.88 160 ILE A C 1
ATOM 1164 O O . ILE A 1 160 ? -10.946 5.193 10.626 1.00 95.88 160 ILE A O 1
ATOM 1168 N N . ARG A 1 161 ? -8.742 5.062 10.234 1.00 96.19 161 ARG A N 1
ATOM 1169 C CA . ARG A 1 161 ? -8.655 6.263 9.397 1.00 96.19 161 ARG A CA 1
ATOM 1170 C C . ARG A 1 161 ? -8.102 5.890 8.034 1.00 96.19 161 ARG A C 1
ATOM 1172 O O . ARG A 1 161 ? -7.101 5.190 7.955 1.00 96.19 161 ARG A O 1
ATOM 1179 N N . ILE A 1 162 ? -8.750 6.369 6.981 1.00 95.81 162 ILE A N 1
ATOM 1180 C CA . ILE A 1 162 ? -8.440 6.010 5.599 1.00 95.81 162 ILE A CA 1
ATOM 1181 C C . ILE A 1 162 ? -8.344 7.298 4.781 1.00 95.81 162 ILE A C 1
ATOM 1183 O O . ILE A 1 162 ? -9.268 8.117 4.807 1.00 95.81 162 ILE A O 1
ATOM 1187 N N . ASP A 1 163 ? -7.249 7.471 4.036 1.00 94.25 163 ASP A N 1
ATOM 1188 C CA . ASP A 1 163 ? -7.206 8.495 2.990 1.00 94.25 163 ASP A CA 1
ATOM 1189 C C . ASP A 1 163 ? -8.149 8.094 1.853 1.00 94.25 163 ASP A C 1
ATOM 1191 O O . ASP A 1 163 ? -8.057 7.006 1.272 1.00 94.25 163 ASP A O 1
ATOM 1195 N N . ARG A 1 164 ? -9.125 8.956 1.583 1.00 91.94 164 ARG A N 1
ATOM 1196 C CA . ARG A 1 164 ? -10.250 8.630 0.712 1.00 91.94 164 ARG A CA 1
ATOM 1197 C C . ARG A 1 164 ? -9.789 8.459 -0.734 1.00 91.94 164 ARG A C 1
ATOM 1199 O O . ARG A 1 164 ? -9.325 9.398 -1.378 1.00 91.94 164 ARG A O 1
ATOM 1206 N N . GLN A 1 165 ? -10.032 7.276 -1.289 1.00 84.25 165 GLN A N 1
ATOM 1207 C CA . GLN A 1 165 ? -9.668 6.965 -2.666 1.00 84.25 165 GLN A CA 1
ATOM 1208 C C . GLN A 1 165 ? -10.709 7.480 -3.670 1.00 84.25 165 GLN A C 1
ATOM 1210 O O . GLN A 1 165 ? -11.874 7.079 -3.664 1.00 84.25 165 GLN A O 1
ATOM 1215 N N . GLY A 1 166 ? -10.267 8.343 -4.585 1.00 83.25 166 GLY A N 1
ATOM 1216 C CA . GLY A 1 166 ? -11.090 8.844 -5.685 1.00 83.25 166 GLY A CA 1
ATOM 1217 C C . GLY A 1 166 ? -12.265 9.728 -5.241 1.00 83.25 166 GLY A C 1
ATOM 1218 O O . GLY A 1 166 ? -12.223 10.413 -4.218 1.00 83.25 166 GLY A O 1
ATOM 1219 N N . GLY A 1 167 ? -13.315 9.752 -6.065 1.00 84.06 167 GLY A N 1
ATOM 1220 C CA . GLY A 1 167 ? -14.497 10.598 -5.858 1.00 84.06 167 GLY A CA 1
ATOM 1221 C C . GLY A 1 167 ? -15.592 9.982 -4.983 1.00 84.06 167 GLY A C 1
ATOM 1222 O O . GLY A 1 167 ? -16.608 10.636 -4.757 1.00 84.06 167 GLY A O 1
ATOM 1223 N N . ARG A 1 168 ? -15.426 8.738 -4.509 1.00 87.44 168 ARG A N 1
ATOM 1224 C CA . ARG A 1 168 ? -16.457 8.034 -3.733 1.00 87.44 168 ARG A CA 1
ATOM 1225 C C . ARG A 1 168 ? -16.683 8.743 -2.398 1.00 87.44 168 ARG A C 1
ATOM 1227 O O . ARG A 1 168 ? -15.736 9.098 -1.706 1.00 87.44 168 ARG A O 1
ATOM 1234 N N . ARG A 1 169 ? -17.953 8.963 -2.056 1.00 86.12 169 ARG A N 1
ATOM 1235 C CA . ARG A 1 169 ? -18.375 9.659 -0.826 1.00 86.12 169 ARG A CA 1
ATOM 1236 C C . ARG A 1 169 ? -19.150 8.772 0.142 1.00 86.12 169 ARG A C 1
ATOM 1238 O O . ARG A 1 169 ? -19.304 9.156 1.288 1.00 86.12 169 ARG A O 1
ATOM 1245 N N . PHE A 1 170 ? -19.633 7.627 -0.332 1.00 90.69 170 PHE A N 1
ATOM 1246 C CA . PHE A 1 170 ? -20.557 6.767 0.394 1.00 90.69 170 PHE A CA 1
ATOM 1247 C C . PHE A 1 170 ? -20.020 5.332 0.398 1.00 90.69 170 PHE A C 1
ATOM 1249 O O . PHE A 1 170 ? -19.679 4.785 -0.658 1.00 90.69 170 PHE A O 1
ATOM 1256 N N . TYR A 1 171 ? -19.899 4.761 1.592 1.00 93.38 171 TYR A N 1
ATOM 1257 C CA . TYR A 1 171 ? -19.287 3.462 1.877 1.00 93.38 171 TYR A CA 1
ATOM 1258 C C . TYR A 1 171 ? -20.151 2.589 2.803 1.00 93.38 171 TYR A C 1
ATOM 1260 O O . TYR A 1 171 ? -19.757 1.457 3.051 1.00 93.38 171 TYR A O 1
ATOM 1268 N N . GLY A 1 172 ? -21.311 3.065 3.284 1.00 93.50 172 GLY A N 1
ATOM 1269 C CA . GLY A 1 172 ? -22.168 2.331 4.232 1.00 93.50 172 GLY A CA 1
ATOM 1270 C C . GLY A 1 172 ? -22.487 0.907 3.769 1.00 93.50 172 GLY A C 1
ATOM 1271 O O . GLY A 1 172 ? -22.021 -0.046 4.383 1.00 93.50 172 GLY A O 1
ATOM 1272 N N . GLU A 1 173 ? -23.129 0.780 2.605 1.00 93.44 173 GLU A N 1
ATOM 1273 C CA . GLU A 1 173 ? -23.459 -0.516 1.984 1.00 93.44 173 GLU A CA 1
ATOM 1274 C C . GLU A 1 173 ? -22.223 -1.403 1.757 1.00 93.44 173 GLU A C 1
ATOM 1276 O O . GLU A 1 173 ? -22.285 -2.627 1.845 1.00 93.44 173 GLU A O 1
ATOM 1281 N N . ARG A 1 174 ? -21.0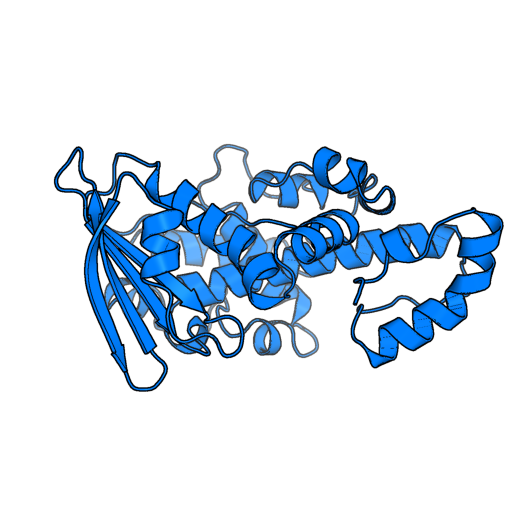62 -0.793 1.475 1.00 93.50 174 ARG A N 1
ATOM 1282 C CA . ARG A 1 174 ? -19.808 -1.538 1.288 1.00 93.50 174 ARG A CA 1
ATOM 1283 C C . ARG A 1 174 ? -19.308 -2.119 2.595 1.00 93.50 174 ARG A C 1
ATOM 1285 O O . ARG A 1 174 ? -18.781 -3.221 2.571 1.00 93.50 174 ARG A O 1
ATOM 1292 N N . PHE A 1 175 ? -19.435 -1.393 3.701 1.00 96.12 175 PHE A N 1
ATOM 1293 C CA . PHE A 1 175 ? -19.074 -1.931 5.005 1.00 96.12 175 PHE A CA 1
ATOM 1294 C C . PHE A 1 175 ? -20.037 -3.028 5.442 1.00 96.12 175 PHE A C 1
ATOM 1296 O O . PHE A 1 175 ? -19.569 -4.040 5.941 1.00 96.12 175 PHE A O 1
ATOM 1303 N N . GLU A 1 176 ? -21.337 -2.879 5.190 1.00 95.50 176 GLU A N 1
ATOM 1304 C CA . GLU A 1 176 ? -22.320 -3.932 5.479 1.00 95.50 176 GLU A CA 1
ATOM 1305 C C . GLU A 1 176 ? -22.032 -5.214 4.686 1.00 95.50 176 GLU A C 1
ATOM 1307 O O . GLU A 1 176 ? -22.036 -6.303 5.255 1.00 95.50 176 GLU A O 1
ATOM 1312 N N . ALA A 1 177 ? -21.707 -5.091 3.395 1.00 94.75 177 ALA A N 1
ATOM 1313 C CA . ALA A 1 177 ? -21.341 -6.235 2.560 1.00 94.75 177 ALA A CA 1
ATOM 1314 C C . ALA A 1 177 ? -19.987 -6.858 2.950 1.00 94.75 177 ALA A C 1
ATOM 1316 O O . ALA A 1 177 ? -19.834 -8.077 2.938 1.00 94.75 177 ALA A O 1
ATOM 1317 N N . LEU A 1 178 ? -18.995 -6.026 3.281 1.00 95.50 178 LEU A N 1
ATOM 1318 C CA . LEU A 1 178 ? -17.640 -6.457 3.639 1.00 95.50 178 LEU A CA 1
ATOM 1319 C C . LEU A 1 178 ? -17.576 -7.108 5.027 1.00 95.50 178 LEU A C 1
ATOM 1321 O O . LEU A 1 178 ? -16.750 -7.988 5.252 1.00 95.50 178 LEU A O 1
ATOM 1325 N N . LEU A 1 179 ? -18.408 -6.649 5.961 1.00 96.19 179 LEU A N 1
ATOM 1326 C CA . LEU A 1 179 ? -18.358 -7.007 7.375 1.00 96.19 179 LEU A CA 1
ATOM 1327 C C . LEU A 1 179 ? -19.720 -7.563 7.827 1.00 96.19 179 LEU A C 1
ATOM 1329 O O . LEU A 1 179 ? -20.383 -6.941 8.654 1.00 96.19 179 LEU A O 1
ATOM 1333 N N . PRO A 1 180 ? -20.150 -8.745 7.348 1.00 95.50 180 PRO A N 1
ATOM 1334 C CA . PRO A 1 180 ? -21.470 -9.298 7.678 1.00 95.50 180 PRO A CA 1
ATOM 1335 C C . PRO A 1 180 ? -21.670 -9.539 9.188 1.00 95.50 180 PRO A C 1
ATOM 1337 O O . PRO A 1 180 ? -22.790 -9.472 9.697 1.00 95.50 180 PRO A O 1
ATOM 1340 N N . GLY A 1 181 ? -20.576 -9.773 9.923 1.00 95.50 181 GLY A N 1
ATOM 1341 C CA . GLY A 1 181 ? -20.566 -9.885 11.385 1.00 95.50 181 GLY A CA 1
ATOM 1342 C C . GLY A 1 181 ? -20.685 -8.552 12.131 1.00 95.50 181 GLY A C 1
ATOM 1343 O O . GLY A 1 181 ? -20.719 -8.559 13.357 1.00 95.50 181 GLY A O 1
ATOM 1344 N N . TRP A 1 182 ? -20.756 -7.422 11.428 1.00 97.25 182 TRP A N 1
ATOM 1345 C CA . TRP A 1 182 ? -20.844 -6.082 12.000 1.00 97.25 182 TRP A CA 1
ATOM 1346 C C . TRP A 1 182 ? -22.140 -5.393 11.561 1.00 97.25 182 TRP A C 1
ATOM 1348 O O . TRP A 1 182 ? -22.633 -5.550 10.447 1.00 97.25 182 TRP A O 1
ATOM 1358 N N . GLU A 1 183 ? -22.725 -4.630 12.471 1.00 97.19 183 GLU A N 1
ATOM 1359 C CA . GLU A 1 183 ? -23.923 -3.829 12.262 1.00 97.19 183 GLU A CA 1
ATOM 1360 C C . GLU A 1 183 ? -23.538 -2.359 12.095 1.00 97.19 183 GLU A C 1
ATOM 1362 O O . GLU A 1 183 ? -22.835 -1.802 12.940 1.00 97.19 183 GLU A O 1
ATOM 1367 N N . LEU A 1 184 ? -24.015 -1.709 11.030 1.00 97.81 184 LEU A N 1
ATOM 1368 C CA . LEU A 1 184 ? -23.836 -0.274 10.832 1.00 97.81 184 LEU A CA 1
ATOM 1369 C C . LEU A 1 184 ? -24.836 0.510 11.698 1.00 97.81 184 LEU A C 1
ATOM 1371 O O . LEU A 1 184 ? -26.017 0.596 11.383 1.00 97.81 184 LEU A O 1
ATOM 1375 N N . LEU A 1 185 ? -24.353 1.130 12.775 1.00 97.25 185 LEU A N 1
ATOM 1376 C CA . LEU A 1 185 ? -25.186 1.893 13.713 1.00 97.25 185 LEU A CA 1
ATOM 1377 C C . LEU A 1 185 ? -25.412 3.342 13.276 1.00 97.25 185 LEU A C 1
ATOM 1379 O O . LEU A 1 185 ? -26.430 3.957 13.595 1.00 97.25 185 LEU A O 1
ATOM 1383 N N . ARG A 1 186 ? -24.416 3.942 12.618 1.00 95.88 186 ARG A N 1
ATOM 1384 C CA . ARG A 1 186 ? -24.473 5.344 12.195 1.00 95.88 186 ARG A CA 1
ATOM 1385 C C . ARG A 1 186 ? -23.593 5.579 10.983 1.00 95.88 186 ARG A C 1
ATOM 1387 O O . ARG A 1 186 ? -22.421 5.217 11.002 1.00 95.88 186 ARG A O 1
ATOM 1394 N N . ALA A 1 187 ? -24.125 6.312 10.012 1.00 96.25 187 ALA A N 1
ATOM 1395 C CA . ALA A 1 187 ? -23.367 6.913 8.925 1.00 96.25 187 ALA A CA 1
ATOM 1396 C C . ALA A 1 187 ? -23.488 8.443 8.986 1.00 96.25 187 ALA A C 1
ATOM 1398 O O . ALA A 1 187 ? -24.570 8.991 9.198 1.00 96.25 187 ALA A O 1
ATOM 1399 N N . ARG A 1 188 ? -22.368 9.150 8.817 1.00 94.38 188 ARG A N 1
ATOM 1400 C CA . ARG A 1 188 ? -22.326 10.608 8.657 1.00 94.38 188 ARG A CA 1
ATOM 1401 C C . ARG A 1 188 ? -21.419 10.966 7.489 1.00 94.38 188 ARG A C 1
ATOM 1403 O O . ARG A 1 188 ? -20.205 10.810 7.573 1.00 94.38 188 ARG A O 1
ATOM 1410 N N . GLU A 1 189 ? -22.009 11.507 6.433 1.00 90.81 189 GLU A N 1
ATOM 1411 C CA . GLU A 1 189 ? -21.344 11.725 5.145 1.00 90.81 189 GLU A CA 1
ATOM 1412 C C . GLU A 1 189 ? -21.518 13.194 4.731 1.00 90.81 189 GLU A C 1
ATOM 1414 O O . GLU A 1 189 ? -22.419 13.559 3.981 1.00 90.81 189 GLU A O 1
ATOM 1419 N N . VAL A 1 190 ? -20.690 14.081 5.292 1.00 86.12 190 VAL A N 1
ATOM 1420 C CA . VAL A 1 190 ? -20.848 15.542 5.168 1.00 86.12 190 VAL A CA 1
ATOM 1421 C C . VAL A 1 190 ? -19.515 16.195 4.819 1.00 86.12 190 VAL A C 1
ATOM 1423 O O . VAL A 1 190 ? -18.475 15.848 5.376 1.00 86.12 190 VAL A O 1
ATOM 1426 N N . GLY A 1 191 ? -19.538 17.172 3.906 1.00 80.25 191 GLY A N 1
ATOM 1427 C CA . GLY A 1 191 ? -18.373 18.022 3.623 1.00 80.25 191 GLY A CA 1
ATOM 1428 C C . GLY A 1 191 ? -17.153 17.262 3.093 1.00 80.25 191 GLY A C 1
ATOM 1429 O O . GLY A 1 191 ? -16.022 17.662 3.337 1.00 80.25 191 GLY A O 1
ATOM 1430 N N . GLY A 1 192 ? -17.364 16.132 2.408 1.00 81.12 192 GLY A N 1
ATOM 1431 C CA . GLY A 1 192 ? -16.287 15.292 1.880 1.00 81.12 192 GLY A CA 1
ATOM 1432 C C . GLY A 1 192 ? -15.676 14.311 2.886 1.00 81.12 192 GLY A C 1
ATOM 1433 O O . GLY A 1 192 ? -14.843 13.501 2.482 1.00 81.12 192 GLY A O 1
ATOM 1434 N N . ARG A 1 193 ? -16.124 14.320 4.142 1.00 89.19 193 ARG A N 1
ATOM 1435 C CA . ARG A 1 193 ? -15.764 13.331 5.158 1.00 89.19 193 ARG A CA 1
ATOM 1436 C C . ARG A 1 193 ? -16.892 12.320 5.337 1.00 89.19 193 ARG A C 1
ATOM 1438 O O . ARG A 1 193 ? -18.058 12.701 5.422 1.00 89.19 193 ARG A O 1
ATOM 1445 N N . SER A 1 194 ? -16.513 11.054 5.446 1.00 94.50 194 SER A N 1
ATOM 1446 C CA . SER A 1 194 ? -17.427 9.936 5.693 1.00 94.50 194 SER A CA 1
ATOM 1447 C C . SER A 1 194 ? -17.034 9.272 7.004 1.00 94.50 194 SER A C 1
ATOM 1449 O O . SER A 1 194 ? -15.861 8.968 7.213 1.00 94.50 194 SER A O 1
ATOM 1451 N N . GLU A 1 195 ? -17.985 9.096 7.910 1.00 96.62 195 GLU A N 1
ATOM 1452 C CA . GLU A 1 195 ? -17.777 8.462 9.207 1.00 96.62 195 GLU A CA 1
ATOM 1453 C C . GLU A 1 195 ? -18.839 7.396 9.443 1.00 96.62 195 GLU A C 1
ATOM 1455 O O . GLU A 1 195 ? -20.031 7.679 9.338 1.00 96.62 195 GLU A O 1
ATOM 1460 N N . TYR A 1 196 ? -18.387 6.198 9.799 1.00 97.81 196 TYR A N 1
ATOM 1461 C CA . TYR A 1 196 ? -19.229 5.040 10.067 1.00 97.81 196 TYR A CA 1
ATOM 1462 C C . TYR A 1 196 ? -18.926 4.522 11.467 1.00 97.81 196 TYR A C 1
ATOM 1464 O O . TYR A 1 196 ? -17.759 4.374 11.833 1.00 97.81 196 TYR A O 1
ATOM 1472 N N . LEU A 1 197 ? -19.972 4.286 12.253 1.00 98.19 197 LEU A N 1
ATOM 1473 C CA . LEU A 1 197 ? -19.888 3.569 13.519 1.00 98.19 197 LEU A CA 1
ATOM 1474 C C . LEU A 1 197 ? -20.509 2.196 13.311 1.00 98.19 197 LEU A C 1
ATOM 1476 O O . LEU A 1 197 ? -21.697 2.109 13.001 1.00 98.19 197 LEU A O 1
ATOM 1480 N N . LEU A 1 198 ? -19.703 1.161 13.492 1.00 98.00 198 LEU A N 1
ATOM 1481 C CA . LEU A 1 198 ? -20.130 -0.224 13.441 1.00 98.00 198 LEU A CA 1
ATOM 1482 C C . LEU A 1 198 ? -20.010 -0.866 14.819 1.00 98.00 198 LEU A C 1
ATOM 1484 O O . LEU A 1 198 ? -19.133 -0.490 15.599 1.00 98.00 198 LEU A O 1
ATOM 1488 N N . ARG A 1 199 ? -20.860 -1.853 15.087 1.00 97.56 199 ARG A N 1
ATOM 1489 C CA . ARG A 1 199 ? -20.780 -2.717 16.267 1.00 97.56 199 ARG A CA 1
ATOM 1490 C C . ARG A 1 199 ? -20.761 -4.173 15.834 1.00 97.56 199 ARG A C 1
ATOM 1492 O O . ARG A 1 199 ? -21.548 -4.565 14.977 1.00 97.56 199 ARG A O 1
ATOM 1499 N N . GLU A 1 200 ? -19.854 -4.959 16.387 1.00 96.81 200 GLU A N 1
ATOM 1500 C CA . GLU A 1 200 ? -19.800 -6.392 16.120 1.00 96.81 200 GLU A CA 1
ATOM 1501 C C . GLU A 1 200 ? -21.062 -7.061 16.672 1.00 96.81 200 GLU A C 1
ATOM 1503 O O . GLU A 1 200 ? -21.489 -6.779 17.779 1.00 96.81 200 GLU A O 1
ATOM 1508 N N . ARG A 1 201 ? -21.698 -7.945 15.909 1.00 95.25 201 ARG A N 1
ATOM 1509 C CA . ARG A 1 201 ? -22.973 -8.560 16.314 1.00 95.25 201 ARG A CA 1
ATOM 1510 C C . ARG A 1 201 ? -22.810 -9.575 17.443 1.00 95.25 201 ARG A C 1
ATOM 1512 O O . ARG A 1 201 ? -23.745 -9.799 18.201 1.00 95.25 201 ARG A O 1
ATOM 1519 N N . ALA A 1 202 ? -21.646 -10.216 17.516 1.00 93.50 202 ALA A N 1
ATOM 1520 C CA . ALA A 1 202 ? -21.346 -11.262 18.489 1.00 93.50 202 ALA A CA 1
ATOM 1521 C C . ALA A 1 202 ? -20.795 -10.720 19.822 1.00 93.50 202 ALA A C 1
ATOM 1523 O O . ALA A 1 202 ? -20.568 -11.500 20.745 1.00 93.50 202 ALA A O 1
ATOM 1524 N N . SER A 1 203 ? -20.541 -9.412 19.926 1.00 92.38 203 SER A N 1
ATOM 1525 C CA . SER A 1 203 ? -19.909 -8.790 21.092 1.00 92.38 203 SER A CA 1
ATOM 1526 C C . SER A 1 203 ? -20.333 -7.319 21.238 1.00 92.38 203 SER A C 1
ATOM 1528 O O . SER A 1 203 ? -21.168 -6.827 20.492 1.00 92.38 203 SER A O 1
ATOM 1530 N N . GLU A 1 204 ? -19.756 -6.589 22.192 1.00 90.56 204 GLU A N 1
ATOM 1531 C CA . GLU A 1 204 ? -19.941 -5.132 22.320 1.00 90.56 204 GLU A CA 1
ATOM 1532 C C . GLU A 1 204 ? -18.782 -4.342 21.676 1.00 90.56 204 GLU A C 1
ATOM 1534 O O . GLU A 1 204 ? -18.563 -3.166 21.983 1.00 90.56 204 GLU A O 1
ATOM 1539 N N . ARG A 1 205 ? -18.002 -4.980 20.787 1.00 96.19 205 ARG A N 1
ATOM 1540 C CA . ARG A 1 205 ? -16.878 -4.332 20.100 1.00 96.19 205 ARG A CA 1
ATOM 1541 C C . ARG A 1 205 ? -17.388 -3.286 19.116 1.00 96.19 205 ARG A C 1
ATOM 1543 O O . ARG A 1 205 ? -18.298 -3.539 18.329 1.00 96.19 205 ARG A O 1
ATOM 1550 N N . GLU A 1 206 ? -16.766 -2.111 19.118 1.00 97.31 206 GLU A N 1
ATOM 1551 C CA . GLU A 1 206 ? -17.138 -0.997 18.240 1.00 97.31 206 GLU A CA 1
ATOM 1552 C C . GLU A 1 206 ? -16.006 -0.618 17.289 1.00 97.31 206 GLU A C 1
ATOM 1554 O O . GLU A 1 206 ? -14.850 -0.509 17.691 1.00 97.31 206 GLU A O 1
ATOM 1559 N N . ALA A 1 207 ? -16.341 -0.305 16.039 1.00 97.50 207 ALA A N 1
ATOM 1560 C CA . ALA A 1 207 ? -15.403 0.223 15.061 1.00 97.50 207 ALA A CA 1
ATOM 1561 C C . ALA A 1 207 ? -15.887 1.559 14.511 1.00 97.50 207 ALA A C 1
ATOM 1563 O O . ALA A 1 207 ? -16.954 1.671 13.908 1.00 97.50 207 ALA A O 1
ATOM 1564 N N . ARG A 1 208 ? -15.071 2.597 14.693 1.00 97.81 208 ARG A N 1
ATOM 1565 C CA . ARG A 1 208 ? -15.279 3.902 14.077 1.00 97.81 208 ARG A CA 1
ATOM 1566 C C . ARG A 1 208 ? -14.355 4.052 12.881 1.00 97.81 208 ARG A C 1
ATOM 1568 O O . ARG A 1 208 ? -13.147 4.199 13.049 1.00 97.81 208 ARG A O 1
ATOM 1575 N N . ILE A 1 209 ? -14.930 4.096 11.686 1.00 97.25 209 ILE A N 1
ATOM 1576 C CA . ILE A 1 209 ? -14.189 4.221 10.431 1.00 97.25 209 ILE A CA 1
ATOM 1577 C C . ILE A 1 209 ? -14.390 5.620 9.857 1.00 97.25 209 ILE A C 1
ATOM 1579 O O . ILE A 1 209 ? -15.520 6.074 9.683 1.00 97.25 209 ILE A O 1
ATOM 1583 N N . ARG A 1 210 ? -13.293 6.323 9.569 1.00 96.12 210 ARG A N 1
ATOM 1584 C CA . ARG A 1 210 ? -13.285 7.684 9.017 1.00 96.12 210 ARG A CA 1
ATOM 1585 C C . ARG A 1 210 ? -12.530 7.717 7.700 1.00 96.12 210 ARG A C 1
ATOM 1587 O O . ARG A 1 210 ? -11.358 7.358 7.652 1.00 96.12 210 ARG A O 1
ATOM 1594 N N . LEU A 1 211 ? -13.196 8.204 6.660 1.00 95.56 211 LEU A N 1
ATOM 1595 C CA . LEU A 1 211 ? -12.620 8.422 5.341 1.00 95.56 211 LEU A CA 1
ATOM 1596 C C . LEU A 1 211 ? -12.643 9.913 5.024 1.00 95.56 211 LEU A C 1
ATOM 1598 O O . LEU A 1 211 ? -13.711 10.532 4.971 1.00 95.56 211 LEU A O 1
ATOM 1602 N N . GLU A 1 212 ? -11.467 10.489 4.806 1.00 93.62 212 GLU A N 1
ATOM 1603 C CA . GLU A 1 212 ? -11.301 11.905 4.482 1.00 93.62 212 GLU A CA 1
ATOM 1604 C C . GLU A 1 212 ? -10.203 12.084 3.422 1.00 93.62 212 GLU A C 1
ATOM 1606 O O . GLU A 1 212 ? -9.229 11.335 3.429 1.00 93.62 212 GLU A O 1
ATOM 1611 N N . PRO A 1 213 ? -10.351 13.018 2.466 1.00 92.19 213 PRO A N 1
ATOM 1612 C CA . PRO A 1 213 ? -9.269 13.346 1.547 1.00 92.19 213 PRO A CA 1
ATOM 1613 C C . PRO A 1 213 ? -8.075 13.921 2.303 1.00 92.19 213 PRO A C 1
ATOM 1615 O O . PRO A 1 213 ? -8.263 14.782 3.165 1.00 92.19 213 PRO A O 1
ATOM 1618 N N . ARG A 1 214 ? -6.863 13.534 1.901 1.00 90.56 214 ARG A N 1
ATOM 1619 C CA . ARG A 1 214 ? -5.610 14.018 2.499 1.00 90.56 214 ARG A CA 1
ATOM 1620 C C . ARG A 1 214 ? -5.525 13.696 3.992 1.00 90.56 214 ARG A C 1
ATOM 1622 O O . ARG A 1 214 ? -5.040 14.508 4.788 1.00 90.56 214 ARG A O 1
ATOM 1629 N N . ALA A 1 215 ? -6.050 12.538 4.390 1.00 92.25 215 ALA A N 1
ATOM 1630 C CA . ALA A 1 215 ? -6.094 12.120 5.790 1.00 92.25 215 ALA A CA 1
ATOM 1631 C C . ALA A 1 215 ? -4.694 12.049 6.432 1.00 92.25 215 ALA A C 1
ATOM 1633 O O . ALA A 1 215 ? -4.557 12.259 7.639 1.00 92.25 215 ALA A O 1
ATOM 1634 N N . GLU A 1 216 ? -3.644 11.840 5.636 1.00 89.88 216 GLU A N 1
ATOM 1635 C CA . GLU A 1 216 ? -2.240 11.888 6.046 1.00 89.88 216 GLU A CA 1
ATOM 1636 C C . GLU A 1 216 ? -1.840 13.228 6.682 1.00 89.88 216 GLU A C 1
ATOM 1638 O O . GLU A 1 216 ? -1.025 13.250 7.600 1.00 89.88 216 GLU A O 1
ATOM 1643 N N . ALA A 1 217 ? -2.453 14.348 6.285 1.00 86.88 217 ALA A N 1
ATOM 1644 C CA . ALA A 1 217 ? -2.156 15.654 6.878 1.00 86.88 217 ALA A CA 1
ATOM 1645 C C . ALA A 1 217 ? -2.644 15.770 8.334 1.00 86.88 217 ALA A C 1
ATOM 1647 O O . ALA A 1 217 ? -2.149 16.597 9.100 1.00 86.88 217 ALA A O 1
ATOM 1648 N N . ALA A 1 218 ? -3.625 14.952 8.725 1.00 86.25 218 ALA A N 1
ATOM 1649 C CA . ALA A 1 218 ? -4.281 15.014 10.028 1.00 86.25 218 ALA A CA 1
ATOM 1650 C C . ALA A 1 218 ? -4.156 13.716 10.843 1.00 86.25 218 ALA A C 1
ATOM 1652 O O . ALA A 1 218 ? -4.680 13.648 11.965 1.00 86.25 218 ALA A O 1
ATOM 1653 N N . SER A 1 219 ? -3.491 12.681 10.325 1.00 89.81 219 SER A N 1
ATOM 1654 C CA . SER A 1 219 ? -3.386 11.366 10.954 1.00 89.81 219 SER A CA 1
ATOM 1655 C C . SER A 1 219 ? -1.999 10.758 10.763 1.00 89.81 219 SER A C 1
ATOM 1657 O O . SER A 1 219 ? -1.632 10.361 9.661 1.00 89.81 219 SER A O 1
ATOM 1659 N N . PHE A 1 220 ? -1.265 10.623 11.873 1.00 89.06 220 PHE A N 1
ATOM 1660 C CA . PHE A 1 220 ? 0.043 9.969 11.898 1.00 89.06 220 PHE A CA 1
ATOM 1661 C C . PHE A 1 220 ? 0.011 8.537 11.325 1.00 89.06 220 PHE A C 1
ATOM 1663 O O . PHE A 1 220 ? 0.799 8.279 10.418 1.00 89.06 220 PHE A O 1
ATOM 1670 N N . PRO A 1 221 ? -0.918 7.636 11.728 1.00 90.38 221 PRO A N 1
ATOM 1671 C CA . PRO A 1 221 ? -0.997 6.301 11.129 1.00 90.38 221 PRO A CA 1
ATOM 1672 C C . PRO A 1 221 ? -1.225 6.316 9.614 1.00 90.38 221 PRO A C 1
ATOM 1674 O O . PRO A 1 221 ? -0.595 5.544 8.903 1.00 90.38 221 PRO A O 1
ATOM 1677 N N . VAL A 1 222 ? -2.071 7.219 9.099 1.00 94.25 222 VAL A N 1
ATOM 1678 C CA . VAL A 1 222 ? -2.319 7.315 7.648 1.00 94.25 222 VAL A CA 1
ATOM 1679 C C . VAL A 1 222 ? -1.081 7.816 6.905 1.00 94.25 222 VAL A C 1
ATOM 1681 O O . VAL A 1 222 ? -0.725 7.273 5.861 1.00 94.25 222 VAL A O 1
ATOM 1684 N N . ALA A 1 223 ? -0.398 8.827 7.443 1.00 93.06 223 ALA A N 1
ATOM 1685 C CA . ALA A 1 223 ? 0.841 9.323 6.856 1.00 93.06 223 ALA A CA 1
ATOM 1686 C C . ALA A 1 223 ? 1.938 8.251 6.847 1.00 93.06 223 ALA A C 1
ATOM 1688 O O . ALA A 1 223 ? 2.603 8.064 5.829 1.00 93.06 223 ALA A O 1
ATOM 1689 N N . LEU A 1 224 ? 2.083 7.495 7.938 1.00 93.69 224 LEU A N 1
ATOM 1690 C CA . LEU A 1 224 ? 3.053 6.409 8.020 1.00 93.69 224 LEU A CA 1
ATOM 1691 C C . LEU A 1 224 ? 2.698 5.253 7.073 1.00 93.69 224 LEU A C 1
ATOM 1693 O O . LEU A 1 224 ? 3.572 4.773 6.355 1.00 93.69 224 LEU A O 1
ATOM 1697 N N . ALA A 1 225 ? 1.419 4.877 6.975 1.00 94.81 225 ALA A N 1
ATOM 1698 C CA . ALA A 1 225 ? 0.946 3.888 6.004 1.00 94.81 225 ALA A CA 1
ATOM 1699 C C . ALA A 1 225 ? 1.232 4.321 4.553 1.00 94.81 225 ALA A C 1
ATOM 1701 O O . ALA A 1 225 ? 1.658 3.506 3.737 1.00 94.81 225 ALA A O 1
ATOM 1702 N N . SER A 1 226 ? 1.078 5.612 4.232 1.00 94.88 226 SER A N 1
ATOM 1703 C CA . SER A 1 226 ? 1.434 6.168 2.917 1.00 94.88 226 SER A CA 1
ATOM 1704 C C . SER A 1 226 ? 2.937 6.068 2.625 1.00 94.88 226 SER A C 1
ATOM 1706 O O . SER A 1 226 ? 3.326 5.764 1.496 1.00 94.88 226 SER A O 1
ATOM 1708 N N . LEU A 1 227 ? 3.794 6.284 3.631 1.00 95.75 227 LEU A N 1
ATOM 1709 C CA . LEU A 1 227 ? 5.246 6.114 3.498 1.00 95.75 227 LEU A CA 1
ATOM 1710 C C . LEU A 1 227 ? 5.630 4.651 3.268 1.00 95.75 227 LEU A C 1
ATOM 1712 O O . LEU A 1 227 ? 6.392 4.380 2.343 1.00 95.75 227 LEU A O 1
ATOM 1716 N N . VAL A 1 228 ? 5.063 3.724 4.048 1.00 96.00 228 VAL A N 1
ATOM 1717 C CA . VAL A 1 228 ? 5.278 2.276 3.887 1.00 96.00 228 VAL A CA 1
ATOM 1718 C C . VAL A 1 228 ? 4.836 1.821 2.497 1.00 96.00 228 VAL A C 1
ATOM 1720 O O . VAL A 1 228 ? 5.631 1.242 1.759 1.00 96.00 228 VAL A O 1
ATOM 1723 N N . ALA A 1 229 ? 3.607 2.152 2.091 1.00 96.00 229 ALA A N 1
ATOM 1724 C CA . ALA A 1 229 ? 3.075 1.774 0.784 1.00 96.00 229 ALA A CA 1
ATOM 1725 C C . ALA A 1 229 ? 3.922 2.335 -0.367 1.00 96.00 229 ALA A C 1
ATOM 1727 O O . ALA A 1 229 ? 4.217 1.623 -1.328 1.00 96.00 229 ALA A O 1
ATOM 1728 N N . LYS A 1 230 ? 4.359 3.599 -0.268 1.00 95.75 230 LYS A N 1
ATOM 1729 C CA . LYS A 1 230 ? 5.230 4.203 -1.279 1.00 95.75 230 LYS A CA 1
ATOM 1730 C C . LYS A 1 230 ? 6.596 3.527 -1.330 1.00 95.75 230 LYS A C 1
ATOM 1732 O O . LYS A 1 230 ? 7.062 3.224 -2.421 1.00 95.75 230 LYS A O 1
ATOM 1737 N N . TYR A 1 231 ? 7.225 3.283 -0.184 1.00 95.94 231 TYR A N 1
ATOM 1738 C CA . TYR A 1 231 ? 8.530 2.631 -0.127 1.00 95.94 231 TYR A CA 1
ATOM 1739 C C . TYR A 1 231 ? 8.499 1.235 -0.761 1.00 95.94 231 TYR A C 1
ATOM 1741 O O . TYR A 1 231 ? 9.291 0.954 -1.657 1.00 95.94 231 TYR A O 1
ATOM 1749 N N . LEU A 1 232 ? 7.532 0.397 -0.370 1.00 95.12 232 LEU A N 1
ATOM 1750 C CA . LEU A 1 232 ? 7.363 -0.947 -0.934 1.00 95.12 232 LEU A CA 1
ATOM 1751 C C . LEU A 1 232 ? 7.081 -0.903 -2.443 1.00 95.12 232 LEU A C 1
ATOM 1753 O O . LEU A 1 232 ? 7.603 -1.723 -3.197 1.00 95.12 232 LEU A O 1
ATOM 1757 N N . ARG A 1 233 ? 6.310 0.089 -2.906 1.00 95.19 233 ARG A N 1
ATOM 1758 C CA . ARG A 1 233 ? 6.083 0.317 -4.336 1.00 95.19 233 ARG A CA 1
ATOM 1759 C C . ARG A 1 233 ? 7.375 0.655 -5.079 1.00 95.19 233 ARG A C 1
ATOM 1761 O O . ARG A 1 233 ? 7.566 0.154 -6.183 1.00 95.19 233 ARG A O 1
ATOM 1768 N N . GLU A 1 234 ? 8.239 1.503 -4.523 1.00 94.38 234 GLU A N 1
ATOM 1769 C CA . GLU A 1 234 ? 9.525 1.827 -5.158 1.00 94.38 234 GLU A CA 1
ATOM 1770 C C . GLU A 1 234 ? 10.440 0.594 -5.222 1.00 94.38 234 GLU A C 1
ATOM 1772 O O . GLU A 1 234 ? 11.006 0.332 -6.278 1.00 94.38 234 GLU A O 1
ATOM 1777 N N . LEU A 1 235 ? 10.485 -0.241 -4.172 1.00 93.69 235 LEU A N 1
ATOM 1778 C CA . LEU A 1 235 ? 11.204 -1.525 -4.219 1.00 93.69 235 LEU A CA 1
ATOM 1779 C C . LEU A 1 235 ? 10.681 -2.448 -5.334 1.00 93.69 235 LEU A C 1
ATOM 1781 O O . LEU A 1 235 ? 11.470 -3.061 -6.061 1.00 93.69 235 LEU A O 1
ATOM 1785 N N . ALA A 1 236 ? 9.358 -2.524 -5.506 1.00 93.38 236 ALA A N 1
ATOM 1786 C CA . ALA A 1 236 ? 8.747 -3.285 -6.592 1.00 93.38 236 ALA A CA 1
ATOM 1787 C C . ALA A 1 236 ? 9.109 -2.701 -7.971 1.00 93.38 236 ALA A C 1
ATOM 1789 O O . ALA A 1 236 ? 9.466 -3.454 -8.875 1.00 93.38 236 ALA A O 1
ATOM 1790 N N . MET A 1 237 ? 9.090 -1.373 -8.136 1.00 94.06 237 MET A N 1
ATOM 1791 C CA . MET A 1 237 ? 9.487 -0.715 -9.389 1.00 94.06 237 MET A CA 1
ATOM 1792 C C . MET A 1 237 ? 10.965 -0.891 -9.722 1.00 94.06 237 MET A C 1
ATOM 1794 O O . MET A 1 237 ? 11.315 -1.054 -10.887 1.00 94.06 237 MET A O 1
ATOM 1798 N N . ASP A 1 238 ? 11.844 -0.851 -8.728 1.00 93.25 238 ASP A N 1
ATOM 1799 C CA . ASP A 1 238 ? 13.265 -1.114 -8.931 1.00 93.25 238 ASP A CA 1
ATOM 1800 C C . ASP A 1 238 ? 13.491 -2.547 -9.413 1.00 93.25 238 ASP A C 1
ATOM 1802 O O . ASP A 1 238 ? 14.239 -2.773 -10.363 1.00 93.25 238 ASP A O 1
ATOM 1806 N N . THR A 1 239 ? 12.783 -3.507 -8.815 1.00 93.38 239 THR A N 1
ATOM 1807 C CA . THR A 1 239 ? 12.840 -4.920 -9.213 1.00 93.38 239 THR A CA 1
ATOM 1808 C C . THR A 1 239 ? 12.293 -5.117 -10.627 1.00 93.38 239 THR A C 1
ATOM 1810 O O . THR A 1 239 ? 12.939 -5.753 -11.460 1.00 93.38 239 THR A O 1
ATOM 1813 N N . PHE A 1 240 ? 11.160 -4.481 -10.935 1.00 94.56 240 PHE A N 1
ATOM 1814 C CA . PHE A 1 240 ? 10.584 -4.431 -12.278 1.00 94.56 240 PHE A CA 1
ATOM 1815 C C . PHE A 1 240 ? 11.602 -3.915 -13.305 1.00 94.56 240 PHE A C 1
ATOM 1817 O O . PHE A 1 240 ? 11.866 -4.565 -14.318 1.00 94.56 240 PHE A O 1
ATOM 1824 N N . ASN A 1 241 ? 12.223 -2.767 -13.028 1.00 95.44 241 ASN A N 1
ATOM 1825 C CA . ASN A 1 241 ? 13.196 -2.156 -13.929 1.00 95.44 241 ASN A CA 1
ATOM 1826 C C . ASN A 1 241 ? 14.467 -2.996 -14.071 1.00 95.44 241 ASN A C 1
ATOM 1828 O O . ASN A 1 241 ? 14.996 -3.101 -15.173 1.00 95.44 241 ASN A O 1
ATOM 1832 N N . ALA A 1 242 ? 14.947 -3.621 -12.994 1.00 94.00 242 ALA A N 1
ATOM 1833 C CA . ALA A 1 242 ? 16.099 -4.513 -13.050 1.00 94.00 242 ALA A CA 1
ATOM 1834 C C . ALA A 1 242 ? 15.819 -5.736 -13.935 1.00 94.00 242 ALA A C 1
ATOM 1836 O O . ALA A 1 242 ? 16.664 -6.115 -14.745 1.00 94.00 242 ALA A O 1
ATOM 1837 N N . TRP A 1 243 ? 14.628 -6.328 -13.822 1.00 94.44 243 TRP A N 1
ATOM 1838 C CA . TRP A 1 243 ? 14.240 -7.484 -14.623 1.00 94.44 243 TRP A CA 1
ATOM 1839 C C . TRP A 1 243 ? 14.157 -7.146 -16.115 1.00 94.44 243 TRP A C 1
ATOM 1841 O O . TRP A 1 243 ? 14.816 -7.786 -16.936 1.00 94.44 243 TRP A O 1
ATOM 1851 N N . PHE A 1 244 ? 13.417 -6.092 -16.469 1.00 95.06 244 PHE A N 1
ATOM 1852 C CA . PHE A 1 244 ? 13.289 -5.663 -17.864 1.00 95.06 244 PHE A CA 1
ATOM 1853 C C . PHE A 1 244 ? 14.587 -5.084 -18.431 1.00 95.06 244 PHE A C 1
ATOM 1855 O O . PHE A 1 244 ? 14.858 -5.261 -19.615 1.00 95.06 244 PHE A O 1
ATOM 1862 N N . GLY A 1 245 ? 15.427 -4.467 -17.598 1.00 95.00 245 GLY A N 1
ATOM 1863 C CA . GLY A 1 245 ? 16.745 -3.978 -17.996 1.00 95.00 245 GLY A CA 1
ATOM 1864 C C . GLY A 1 245 ? 17.699 -5.099 -18.413 1.00 95.00 245 GLY A C 1
ATOM 1865 O O . GLY A 1 245 ? 18.512 -4.899 -19.308 1.00 95.00 245 GLY A O 1
ATOM 1866 N N . ARG A 1 246 ? 17.573 -6.307 -17.842 1.00 94.25 246 ARG A N 1
ATOM 1867 C CA . ARG A 1 246 ? 18.334 -7.479 -18.317 1.00 94.25 246 ARG A CA 1
ATOM 1868 C C . ARG A 1 246 ? 17.871 -7.962 -19.687 1.00 94.25 246 ARG A C 1
ATOM 1870 O O . ARG A 1 246 ? 18.689 -8.445 -20.463 1.00 94.25 246 ARG A O 1
ATOM 1877 N N . LEU A 1 247 ? 16.576 -7.844 -19.979 1.00 93.06 247 LEU A N 1
ATOM 1878 C CA . LEU A 1 247 ? 16.020 -8.212 -21.282 1.00 93.06 247 LEU A CA 1
ATOM 1879 C C . LEU A 1 247 ? 16.308 -7.162 -22.357 1.00 93.06 247 LEU A C 1
ATOM 1881 O O . LEU A 1 247 ? 16.495 -7.519 -23.515 1.00 93.06 247 LEU A O 1
ATOM 1885 N N . ALA A 1 248 ? 16.338 -5.883 -21.982 1.00 95.62 248 ALA A N 1
ATOM 1886 C CA . ALA A 1 248 ? 16.554 -4.771 -22.897 1.00 95.62 248 ALA A CA 1
ATOM 1887 C C . ALA A 1 248 ? 17.448 -3.685 -22.259 1.00 95.62 248 ALA A C 1
ATOM 1889 O O . ALA A 1 248 ? 16.941 -2.669 -21.779 1.00 95.62 248 ALA A O 1
ATOM 1890 N N . PRO A 1 249 ? 18.785 -3.858 -22.280 1.00 95.62 249 PRO A N 1
ATOM 1891 C CA . PRO A 1 249 ? 19.723 -2.967 -21.583 1.00 95.62 249 PRO A CA 1
ATOM 1892 C C . PRO A 1 249 ? 19.723 -1.509 -22.061 1.00 95.62 249 PRO A C 1
ATOM 1894 O O . PRO A 1 249 ? 20.172 -0.620 -21.342 1.00 95.62 249 PRO A O 1
ATOM 1897 N N . THR A 1 250 ? 19.244 -1.251 -23.280 1.00 95.38 250 THR A N 1
ATOM 1898 C CA . THR A 1 250 ? 19.165 0.095 -23.869 1.00 95.38 250 THR A CA 1
ATOM 1899 C C . THR A 1 250 ? 17.890 0.847 -23.488 1.00 95.38 250 THR A C 1
ATOM 1901 O O . THR A 1 250 ? 17.807 2.056 -23.713 1.00 95.38 250 THR A O 1
ATOM 1904 N N . VAL A 1 251 ? 16.897 0.163 -22.910 1.00 97.00 251 VAL A N 1
ATOM 1905 C CA . VAL A 1 251 ? 15.632 0.770 -22.490 1.00 97.00 251 VAL A CA 1
ATOM 1906 C C . VAL A 1 251 ? 15.834 1.463 -21.154 1.00 97.00 251 VAL A C 1
ATOM 1908 O O . VAL A 1 251 ? 16.274 0.862 -20.174 1.00 97.00 251 VAL A O 1
ATOM 1911 N N . ARG A 1 252 ? 15.487 2.750 -21.090 1.00 96.62 252 ARG A N 1
ATOM 1912 C CA . ARG A 1 252 ? 15.636 3.506 -19.841 1.00 96.62 252 ARG A CA 1
ATOM 1913 C C . ARG A 1 252 ? 14.564 3.087 -18.833 1.00 96.62 252 ARG A C 1
ATOM 1915 O O . ARG A 1 252 ? 13.406 2.979 -19.248 1.00 96.62 252 ARG A O 1
ATOM 1922 N N . PRO A 1 253 ? 14.892 2.965 -17.530 1.00 97.19 253 PRO A N 1
ATOM 1923 C CA . PRO A 1 253 ? 13.929 2.642 -16.476 1.00 97.19 253 PRO A CA 1
ATOM 1924 C C . PRO A 1 253 ? 12.677 3.522 -16.499 1.00 97.19 253 PRO A C 1
ATOM 1926 O O . PRO A 1 253 ? 12.721 4.672 -16.942 1.00 97.19 253 PRO A O 1
ATOM 1929 N N . THR A 1 254 ? 11.566 2.995 -15.994 1.00 97.25 254 THR A N 1
ATOM 1930 C CA . THR A 1 254 ? 10.297 3.714 -15.853 1.00 97.25 254 THR A CA 1
ATOM 1931 C C . THR A 1 254 ? 9.910 3.895 -14.392 1.00 97.25 254 THR A C 1
ATOM 1933 O O . THR A 1 254 ? 10.082 3.012 -13.556 1.00 97.25 254 THR A O 1
ATOM 1936 N N . ALA A 1 255 ? 9.326 5.048 -14.093 1.00 94.00 255 ALA A N 1
ATOM 1937 C CA . ALA A 1 255 ? 8.614 5.328 -12.862 1.00 94.00 255 ALA A CA 1
ATOM 1938 C C . ALA A 1 255 ? 7.129 4.926 -12.941 1.00 94.00 255 ALA A C 1
ATOM 1940 O O . ALA A 1 255 ? 6.403 5.173 -11.983 1.00 94.00 255 ALA A O 1
ATOM 1941 N N . GLY A 1 256 ? 6.643 4.345 -14.046 1.00 92.81 256 GLY A N 1
ATOM 1942 C CA . GLY A 1 256 ? 5.280 3.812 -14.199 1.00 92.81 256 GLY A CA 1
ATOM 1943 C C . GLY A 1 256 ? 4.156 4.857 -14.280 1.00 92.81 256 GLY A C 1
ATOM 1944 O O . GLY A 1 256 ? 2.978 4.501 -14.255 1.00 92.81 256 GLY A O 1
ATOM 1945 N N . TYR A 1 257 ? 4.484 6.151 -14.363 1.00 92.44 257 TYR A N 1
ATOM 1946 C CA . TYR A 1 257 ? 3.497 7.222 -14.563 1.00 92.44 257 TYR A CA 1
ATOM 1947 C C . TYR A 1 257 ? 3.005 7.260 -16.017 1.00 92.44 257 TYR A C 1
ATOM 1949 O O . TYR A 1 257 ? 3.723 6.802 -16.894 1.00 92.44 257 TYR A O 1
ATOM 1957 N N . PRO A 1 258 ? 1.823 7.824 -16.330 1.00 91.06 258 PRO A N 1
ATOM 1958 C CA . PRO A 1 258 ? 1.221 7.683 -17.660 1.00 91.06 258 PRO A CA 1
ATOM 1959 C C . PRO A 1 258 ? 2.114 8.079 -18.846 1.00 91.06 258 PRO A C 1
ATOM 1961 O O . PRO A 1 258 ? 2.168 7.352 -19.831 1.00 91.06 258 PRO A O 1
ATOM 1964 N N . GLU A 1 259 ? 2.805 9.217 -18.778 1.00 93.38 259 GLU A N 1
ATOM 1965 C CA . GLU A 1 259 ? 3.657 9.696 -19.878 1.00 93.38 259 GLU A CA 1
ATOM 1966 C C . GLU A 1 259 ? 4.952 8.888 -19.987 1.00 93.38 259 GLU A C 1
ATOM 1968 O O . GLU A 1 259 ? 5.278 8.363 -21.050 1.00 93.38 259 GLU A O 1
ATOM 1973 N N . ASP A 1 260 ? 5.646 8.720 -18.863 1.00 96.06 260 ASP A N 1
ATOM 1974 C CA . ASP A 1 260 ? 6.881 7.944 -18.783 1.00 96.06 260 ASP A CA 1
ATOM 1975 C C . ASP A 1 260 ? 6.669 6.452 -19.105 1.00 96.06 260 ASP A C 1
ATOM 1977 O O . ASP A 1 260 ? 7.467 5.839 -19.808 1.00 96.06 260 ASP A O 1
ATOM 1981 N N . GLY A 1 261 ? 5.552 5.881 -18.665 1.00 95.06 261 GLY A N 1
ATOM 1982 C CA . GLY A 1 261 ? 5.155 4.507 -18.943 1.00 95.06 261 GLY A CA 1
ATOM 1983 C C . GLY A 1 261 ? 4.819 4.292 -20.416 1.00 95.06 261 GLY A C 1
ATOM 1984 O O . GLY A 1 261 ? 5.225 3.285 -20.981 1.00 95.06 261 GLY A O 1
ATOM 1985 N N . ARG A 1 262 ? 4.151 5.243 -21.089 1.00 95.06 262 ARG A N 1
ATOM 1986 C CA . ARG A 1 262 ? 3.930 5.160 -22.550 1.00 95.06 262 ARG A CA 1
ATOM 1987 C C . ARG A 1 262 ? 5.245 5.159 -23.320 1.00 95.06 262 ARG A C 1
ATOM 1989 O O . ARG A 1 262 ? 5.396 4.367 -24.246 1.00 95.06 262 ARG A O 1
ATOM 1996 N N . ARG A 1 263 ? 6.188 6.022 -22.928 1.00 97.12 263 ARG A N 1
ATOM 1997 C CA . ARG A 1 263 ? 7.547 6.030 -23.484 1.00 97.12 263 ARG A CA 1
ATOM 1998 C C . ARG A 1 263 ? 8.207 4.665 -23.288 1.00 97.12 263 ARG A C 1
ATOM 2000 O O . ARG A 1 263 ? 8.655 4.071 -24.262 1.00 97.12 263 ARG A O 1
ATOM 2007 N N . TRP A 1 264 ? 8.229 4.165 -22.054 1.00 97.75 264 TRP A N 1
ATOM 2008 C CA . TRP A 1 264 ? 8.836 2.877 -21.728 1.00 97.75 264 TRP A CA 1
ATOM 2009 C C . TRP A 1 264 ? 8.212 1.719 -22.510 1.00 97.75 264 TRP A C 1
ATOM 2011 O O . TRP A 1 264 ? 8.944 0.920 -23.080 1.00 97.75 264 TRP A O 1
ATOM 2021 N N . LEU A 1 265 ? 6.879 1.674 -22.624 1.00 96.75 265 LEU A N 1
ATOM 2022 C CA . LEU A 1 265 ? 6.160 0.669 -23.414 1.00 96.75 265 LEU A CA 1
ATOM 2023 C C . LEU A 1 265 ? 6.554 0.698 -24.896 1.00 96.75 265 LEU A C 1
ATOM 2025 O O . LEU A 1 265 ? 6.667 -0.357 -25.513 1.00 96.75 265 LEU A O 1
ATOM 2029 N N . GLY A 1 266 ? 6.783 1.886 -25.462 1.00 96.50 266 GLY A N 1
ATOM 2030 C CA . GLY A 1 266 ? 7.293 2.027 -26.826 1.00 96.50 266 GLY A CA 1
ATOM 2031 C C . GLY A 1 266 ? 8.725 1.509 -26.974 1.00 96.50 266 GLY A C 1
ATOM 2032 O O . GLY A 1 266 ? 9.011 0.766 -27.911 1.00 96.50 266 GLY A O 1
ATOM 2033 N N . GLU A 1 267 ? 9.604 1.858 -26.031 1.00 97.38 267 GLU A N 1
ATOM 2034 C CA . GLU A 1 267 ? 11.013 1.440 -26.027 1.00 97.38 267 GLU A CA 1
ATOM 2035 C C . GLU A 1 267 ? 11.172 -0.085 -25.806 1.00 97.38 267 GLU A C 1
ATOM 2037 O O . GLU A 1 267 ? 11.976 -0.717 -26.487 1.00 97.38 267 GLU A O 1
ATOM 2042 N N . ILE A 1 268 ? 10.387 -0.703 -24.910 1.00 97.44 268 ILE A N 1
ATOM 2043 C CA . ILE A 1 268 ? 10.496 -2.131 -24.543 1.00 97.44 268 ILE A CA 1
ATOM 2044 C C . ILE A 1 268 ? 9.772 -3.084 -25.508 1.00 97.44 268 ILE A C 1
ATOM 2046 O O . ILE A 1 268 ? 10.025 -4.290 -25.494 1.00 97.44 268 ILE A O 1
ATOM 2050 N N . ALA A 1 269 ? 8.869 -2.577 -26.356 1.00 96.69 269 ALA A N 1
ATOM 2051 C CA . ALA A 1 269 ? 8.008 -3.398 -27.211 1.00 96.69 269 ALA A CA 1
ATOM 2052 C C . ALA A 1 269 ? 8.745 -4.460 -28.060 1.00 96.69 269 ALA A C 1
ATOM 2054 O O . ALA A 1 269 ? 8.209 -5.565 -28.184 1.00 96.69 269 ALA A O 1
ATOM 2055 N N . PRO A 1 270 ? 9.937 -4.199 -28.642 1.00 96.31 270 PRO A N 1
ATOM 2056 C CA . PRO A 1 270 ? 10.695 -5.232 -29.349 1.00 96.31 270 PRO A CA 1
ATOM 2057 C C . PRO A 1 270 ? 11.057 -6.428 -28.459 1.00 96.31 270 PRO A C 1
ATOM 2059 O O . PRO A 1 270 ? 10.814 -7.565 -28.857 1.00 96.31 270 PRO A O 1
ATOM 2062 N N . ALA A 1 271 ? 11.538 -6.178 -27.238 1.00 96.00 271 ALA A N 1
ATOM 2063 C CA . ALA A 1 271 ? 11.924 -7.228 -26.295 1.00 96.00 271 ALA A CA 1
ATOM 2064 C C . ALA A 1 271 ? 10.712 -8.023 -25.782 1.00 96.00 271 ALA A C 1
ATOM 2066 O O . ALA A 1 271 ? 10.797 -9.237 -25.610 1.00 96.00 271 ALA A O 1
ATOM 2067 N N . LEU A 1 272 ? 9.561 -7.364 -25.587 1.00 95.38 272 LEU A N 1
ATOM 2068 C CA . LEU A 1 272 ? 8.320 -8.060 -25.225 1.00 95.38 272 LEU A CA 1
ATOM 2069 C C . LEU A 1 272 ? 7.876 -9.042 -26.314 1.00 95.38 272 LEU A C 1
ATOM 2071 O O . LEU A 1 272 ? 7.465 -10.151 -25.985 1.00 95.38 272 LEU A O 1
ATOM 2075 N N . ARG A 1 273 ? 7.976 -8.654 -27.596 1.00 95.38 273 ARG A N 1
ATOM 2076 C CA . ARG A 1 273 ? 7.634 -9.534 -28.726 1.00 95.38 273 ARG A CA 1
ATOM 2077 C C . ARG A 1 273 ? 8.582 -10.722 -28.833 1.00 95.38 273 ARG A C 1
ATOM 2079 O O . ARG A 1 273 ? 8.112 -11.838 -28.994 1.00 95.38 273 ARG A O 1
ATOM 2086 N N . GLU A 1 274 ? 9.887 -10.488 -28.712 1.00 94.81 274 GLU A N 1
ATOM 2087 C CA . GLU A 1 274 ? 10.902 -11.550 -28.762 1.00 94.81 274 GLU A CA 1
ATOM 2088 C C . GLU A 1 274 ? 10.709 -12.593 -27.651 1.00 94.81 274 GLU A C 1
ATOM 2090 O O . GLU A 1 274 ? 10.944 -13.779 -27.857 1.00 94.81 274 GLU A O 1
ATOM 2095 N N . ARG A 1 275 ? 10.264 -12.154 -26.468 1.00 92.19 275 ARG A N 1
ATOM 2096 C CA . ARG A 1 275 ? 10.051 -13.011 -25.291 1.00 92.19 275 ARG A CA 1
ATOM 2097 C C . ARG A 1 275 ? 8.606 -13.472 -25.107 1.00 92.19 275 ARG A C 1
ATOM 2099 O O . ARG A 1 275 ? 8.300 -14.052 -24.069 1.00 92.19 275 ARG A O 1
ATOM 2106 N N . GLU A 1 276 ? 7.728 -13.176 -26.066 1.00 94.25 276 GLU A N 1
ATOM 2107 C CA . GLU A 1 276 ? 6.299 -13.522 -26.033 1.00 94.25 276 GLU A CA 1
ATOM 2108 C C . GLU A 1 276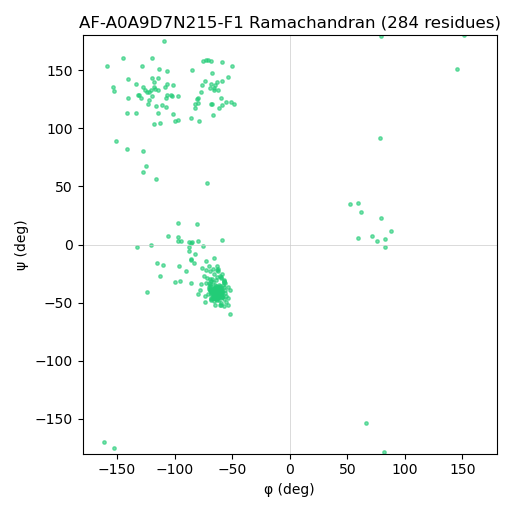 ? 5.588 -13.062 -24.741 1.00 94.25 276 GLU A C 1
ATOM 2110 O O . GLU A 1 276 ? 4.675 -13.703 -24.211 1.00 94.25 276 GLU A O 1
ATOM 2115 N N . ILE A 1 277 ? 6.003 -11.911 -24.205 1.00 92.25 277 ILE A N 1
ATOM 2116 C CA . ILE A 1 277 ? 5.403 -11.320 -23.009 1.00 92.25 277 ILE A CA 1
ATOM 2117 C C . ILE A 1 277 ? 4.203 -10.478 -23.437 1.00 92.25 277 ILE A C 1
ATOM 2119 O O . ILE A 1 277 ? 4.346 -9.396 -24.006 1.00 92.25 277 ILE A O 1
ATOM 2123 N N . SER A 1 278 ? 3.004 -10.965 -23.118 1.00 91.75 278 SER A N 1
ATOM 2124 C CA . SER A 1 278 ? 1.759 -10.235 -23.372 1.00 91.75 278 SER A CA 1
ATOM 2125 C C . SER A 1 278 ? 1.702 -8.912 -22.597 1.00 91.75 278 SER A C 1
ATOM 2127 O O . SER A 1 278 ? 1.936 -8.872 -21.385 1.00 91.75 278 SER A O 1
ATOM 2129 N N . LEU A 1 279 ? 1.326 -7.830 -23.290 1.00 90.75 279 LEU A N 1
ATOM 2130 C CA . LEU A 1 279 ? 1.149 -6.493 -22.706 1.00 90.75 279 LEU A CA 1
ATOM 2131 C C . LEU A 1 279 ? 0.093 -6.465 -21.598 1.00 90.75 279 LEU A C 1
ATOM 2133 O O . LEU A 1 279 ? 0.195 -5.657 -20.678 1.00 90.75 279 LEU A O 1
ATOM 2137 N N . GLU A 1 280 ? -0.897 -7.355 -21.647 1.00 89.38 280 GLU A N 1
ATOM 2138 C CA . GLU A 1 280 ? -1.950 -7.445 -20.629 1.00 89.38 280 GLU A CA 1
ATOM 2139 C C . GLU A 1 280 ? -1.424 -7.812 -19.238 1.00 89.38 280 GLU A C 1
ATOM 2141 O O . GLU A 1 280 ? -2.078 -7.544 -18.232 1.00 89.38 280 GLU A O 1
ATOM 2146 N N . LYS A 1 281 ? -0.236 -8.426 -19.177 1.00 88.06 281 LYS A N 1
ATOM 2147 C CA . LYS A 1 281 ? 0.422 -8.762 -17.917 1.00 88.06 281 LYS A CA 1
ATOM 2148 C C . LYS A 1 281 ? 1.058 -7.530 -17.271 1.00 88.06 281 LYS A C 1
ATOM 2150 O O . LYS A 1 281 ? 1.317 -7.566 -16.079 1.00 88.06 281 LYS A O 1
ATOM 2155 N N . LEU A 1 282 ? 1.308 -6.471 -18.045 1.00 88.50 282 LEU A N 1
ATOM 2156 C CA . LEU A 1 282 ? 2.064 -5.276 -17.644 1.00 88.50 282 LEU A CA 1
ATOM 2157 C C . LEU A 1 282 ? 1.211 -4.014 -17.566 1.00 88.50 282 LEU A C 1
ATOM 2159 O O . LEU A 1 282 ? 1.548 -3.064 -16.865 1.00 88.50 282 LEU A O 1
ATOM 2163 N N . VAL A 1 283 ? 0.137 -3.960 -18.348 1.00 89.38 283 VAL A N 1
ATOM 2164 C CA . VAL A 1 283 ? -0.652 -2.749 -18.529 1.00 89.38 283 VAL A CA 1
ATOM 2165 C C . VAL A 1 283 ? -2.053 -2.985 -18.014 1.00 89.38 283 VAL A C 1
ATOM 2167 O O . VAL A 1 283 ? -2.701 -3.984 -18.327 1.00 89.38 283 VAL A O 1
ATOM 2170 N N . ARG A 1 284 ? -2.535 -2.011 -17.242 1.00 87.38 284 ARG A N 1
ATOM 2171 C CA . ARG A 1 284 ? -3.921 -1.975 -16.800 1.00 87.38 284 ARG A CA 1
ATOM 2172 C C . ARG A 1 284 ? -4.863 -2.028 -18.008 1.00 87.38 284 ARG A C 1
ATOM 2174 O O . ARG A 1 284 ? -4.811 -1.120 -18.845 1.00 87.38 284 ARG A O 1
ATOM 2181 N N . GLN A 1 285 ? -5.746 -3.018 -18.053 1.00 84.31 285 GLN A N 1
ATOM 2182 C CA . GLN A 1 285 ? -6.794 -3.097 -19.065 1.00 84.31 285 GLN A CA 1
ATOM 2183 C C . GLN A 1 285 ? -7.837 -1.981 -18.880 1.00 84.31 285 GLN A C 1
ATOM 2185 O O . GLN A 1 285 ? -7.904 -1.329 -17.831 1.00 84.31 285 GLN A O 1
ATOM 2190 N N . ARG A 1 286 ? -8.560 -1.665 -19.956 1.00 73.56 286 ARG A N 1
ATOM 2191 C CA . ARG A 1 286 ? -9.563 -0.594 -19.957 1.00 73.56 286 ARG A CA 1
ATOM 2192 C C . ARG A 1 286 ? -10.899 -1.092 -19.452 1.00 73.56 286 ARG A C 1
ATOM 2194 O O . ARG A 1 286 ? -11.266 -2.210 -19.853 1.00 73.56 286 ARG A O 1
#

Radius of gyration: 20.13 Å; Cα contacts (8 Å, |Δi|>4): 422; chains: 1; bounding box: 47×37×58 Å